Protein AF-A0A8T4XJB0-F1 (afdb_monomer_lite)

pLDDT: mean 74.7, std 19.72, range [33.19, 95.5]

Foldseek 3Di:
DDADPVPRHDDDPPDQADPPPRHGDPDPPVPPPPPPPDLVLLLVLLVVLLVQLVVVCVVCVVVPDDDPPVQVSLLVSLLVSLQVVLDQDLVSLLSSLVSNLVSNVVVVVVVVVVVCVVVVHDVCVVCPVPDDDPVNVVSVVVSSVSSSVSSVVSNVNHDHDDDDPDPDDDDPDDDDDPPPPVVVVVVVVVVVVVVPPDDD

Structure (mmCIF, N/CA/C/O backbone):
data_AF-A0A8T4XJB0-F1
#
_entry.id   AF-A0A8T4XJB0-F1
#
loop_
_atom_site.group_PDB
_atom_site.id
_atom_site.type_symbol
_atom_site.label_atom_id
_atom_site.label_alt_id
_atom_site.label_comp_id
_atom_site.label_asym_id
_atom_site.label_entity_id
_atom_site.label_seq_id
_atom_site.pdbx_PDB_ins_code
_atom_site.Cartn_x
_atom_site.Cartn_y
_atom_site.Cartn_z
_atom_site.occupancy
_atom_site.B_iso_or_equiv
_atom_site.auth_seq_id
_atom_site.auth_comp_id
_atom_site.auth_asym_id
_atom_site.auth_atom_id
_atom_site.pdbx_PDB_model_num
ATOM 1 N N . MET A 1 1 ? -41.139 5.241 30.962 1.00 57.94 1 MET A N 1
ATOM 2 C CA . MET A 1 1 ? -41.558 6.657 31.091 1.00 57.94 1 MET A CA 1
ATOM 3 C C . MET A 1 1 ? -40.455 7.413 31.812 1.00 57.94 1 MET A C 1
ATOM 5 O O . MET A 1 1 ? -40.091 7.006 32.908 1.00 57.94 1 MET A O 1
ATOM 9 N N . ALA A 1 2 ? -39.871 8.433 31.182 1.00 72.06 2 ALA A N 1
ATOM 10 C CA . ALA A 1 2 ? -38.815 9.237 31.795 1.00 72.06 2 ALA A CA 1
ATOM 11 C C . ALA A 1 2 ? -39.429 10.372 32.629 1.00 72.06 2 ALA A C 1
ATOM 13 O O . ALA A 1 2 ? -40.436 10.962 32.235 1.00 72.06 2 ALA A O 1
ATOM 14 N N . ASN A 1 3 ? -38.816 10.689 33.767 1.00 83.88 3 ASN A N 1
ATOM 15 C CA . ASN A 1 3 ? -39.198 11.835 34.589 1.00 83.88 3 ASN A CA 1
ATOM 16 C C . ASN A 1 3 ? -38.182 12.958 34.386 1.00 83.88 3 ASN A C 1
ATOM 18 O O . ASN A 1 3 ? -36.998 12.705 34.166 1.00 83.88 3 ASN A O 1
ATOM 22 N N . CYS A 1 4 ? -38.634 14.205 34.472 1.00 82.75 4 CYS A N 1
ATOM 23 C CA . CYS A 1 4 ? -37.736 15.349 34.407 1.00 82.75 4 CYS A CA 1
ATOM 24 C C . CYS A 1 4 ? -36.769 15.345 35.602 1.00 82.75 4 CYS A C 1
ATOM 26 O O . CYS A 1 4 ? -37.212 15.341 36.749 1.00 82.75 4 CYS A O 1
ATOM 28 N N . SER A 1 5 ? -35.463 15.436 35.343 1.00 79.56 5 SER A N 1
ATOM 29 C CA . SER A 1 5 ? -34.416 15.508 36.375 1.00 79.56 5 SER A CA 1
ATOM 30 C C . SER A 1 5 ? -34.515 16.754 37.263 1.00 79.56 5 SER A C 1
ATOM 32 O O . SER A 1 5 ? -34.058 16.732 38.401 1.00 79.56 5 SER A O 1
ATOM 34 N N . LYS A 1 6 ? -35.137 17.834 36.767 1.00 81.12 6 LYS A N 1
ATOM 35 C CA . LYS A 1 6 ? -35.270 19.106 37.493 1.00 81.12 6 LYS A CA 1
ATOM 36 C C . LYS A 1 6 ? -36.536 19.207 38.346 1.00 81.12 6 LYS A C 1
ATOM 38 O O . LYS A 1 6 ? -36.502 19.840 39.392 1.00 81.12 6 LYS A O 1
ATOM 43 N N . CYS A 1 7 ? -37.661 18.655 37.891 1.00 85.06 7 CYS A N 1
ATOM 44 C CA . CYS A 1 7 ? -38.959 18.853 38.557 1.00 85.06 7 CYS A CA 1
ATOM 45 C C . CYS A 1 7 ? -39.745 17.565 38.837 1.00 8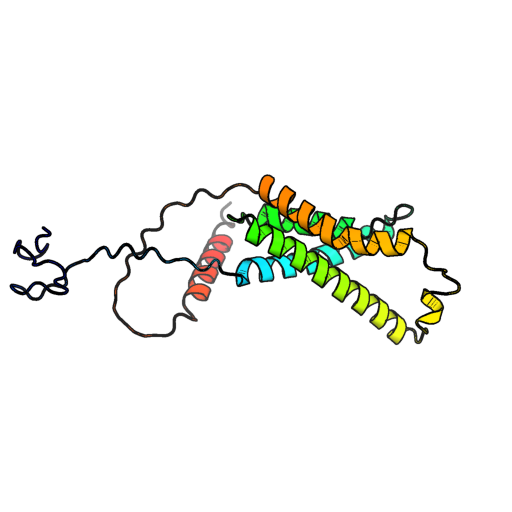5.06 7 CYS A C 1
ATOM 47 O O . CYS A 1 7 ? -40.850 17.637 39.361 1.00 85.06 7 CYS A O 1
ATOM 49 N N . GLY A 1 8 ? -39.231 16.394 38.453 1.00 83.31 8 GLY A N 1
ATOM 50 C CA . GLY A 1 8 ? -39.893 15.104 38.677 1.00 83.31 8 GLY A CA 1
ATOM 51 C C . GLY A 1 8 ? -41.144 14.852 37.827 1.00 83.31 8 GLY A C 1
ATOM 52 O O . GLY A 1 8 ? -41.729 13.776 37.917 1.00 83.31 8 GLY A O 1
ATOM 53 N N . PHE A 1 9 ? -41.552 15.804 36.980 1.00 85.50 9 PHE A N 1
ATOM 54 C CA . PHE A 1 9 ? -42.739 15.674 36.135 1.00 85.50 9 PHE A CA 1
ATOM 55 C C . PHE A 1 9 ? -42.588 14.523 35.129 1.00 85.50 9 PHE A C 1
ATOM 57 O O . PHE A 1 9 ? -41.539 14.393 34.489 1.00 85.50 9 PHE A O 1
ATOM 64 N N . LYS A 1 10 ? -43.642 13.712 34.975 1.00 86.75 10 LYS A N 1
ATOM 65 C CA . LYS A 1 10 ? -43.697 12.620 33.991 1.00 86.75 10 LYS A CA 1
ATOM 66 C C . LYS A 1 10 ? -43.687 13.204 32.582 1.00 86.75 10 LYS A C 1
ATOM 68 O O . LYS A 1 10 ? -44.590 13.948 32.210 1.00 86.75 10 LYS A O 1
ATOM 73 N N . LEU A 1 11 ? -42.659 12.883 31.805 1.00 84.06 11 LEU A N 1
ATOM 74 C CA . LEU A 1 11 ? -42.502 13.420 30.458 1.00 84.06 11 LEU A CA 1
ATOM 75 C C . LEU A 1 11 ? -43.316 12.587 29.455 1.00 84.06 11 LEU A C 1
ATOM 77 O O . LEU A 1 11 ? -43.249 11.354 29.514 1.00 84.06 11 LEU A O 1
ATOM 81 N N . PRO A 1 12 ? -44.057 13.227 28.529 1.00 77.81 12 PRO A N 1
ATOM 82 C CA . PRO A 1 12 ? -44.683 12.520 27.418 1.00 77.81 12 PRO A CA 1
ATOM 83 C C . PRO A 1 12 ? -43.620 11.973 26.452 1.00 77.81 12 PRO A C 1
ATOM 85 O O . PRO A 1 12 ? -42.490 12.475 26.392 1.00 77.81 12 PRO A O 1
ATOM 88 N N . GLU A 1 13 ? -43.966 10.922 25.708 1.00 75.25 13 GLU A N 1
ATOM 89 C CA . GLU A 1 13 ? -43.046 10.281 24.766 1.00 75.25 13 GLU A CA 1
ATOM 90 C C . GLU A 1 13 ? -42.587 11.286 23.699 1.00 75.25 13 GLU A C 1
ATOM 92 O O . GLU A 1 13 ? -43.396 11.966 23.073 1.00 75.25 13 GLU A O 1
ATOM 97 N N . GLY A 1 14 ? -41.270 11.441 23.532 1.00 72.12 14 GLY A N 1
ATOM 98 C CA . GLY A 1 14 ? -40.714 12.391 22.567 1.00 72.12 14 GLY A CA 1
ATOM 99 C C . GLY A 1 14 ? -40.754 13.871 22.983 1.00 72.12 14 GLY A C 1
ATOM 100 O O . GLY A 1 14 ? -40.632 14.728 22.108 1.00 72.12 14 GLY A O 1
ATOM 101 N N . ALA A 1 15 ? -40.848 14.210 24.277 1.00 72.50 15 ALA A N 1
ATOM 102 C CA . ALA A 1 15 ? -40.720 15.592 24.777 1.00 72.50 15 ALA A CA 1
ATOM 103 C C . ALA A 1 15 ? -39.270 16.123 24.714 1.00 72.50 15 ALA A C 1
ATOM 105 O O . ALA A 1 15 ? -38.340 15.464 25.181 1.00 72.50 15 ALA A O 1
ATOM 106 N N . ILE A 1 16 ? -39.013 17.255 24.034 1.00 77.88 16 ILE A N 1
ATOM 107 C CA . ILE A 1 16 ? -37.651 17.854 23.906 1.00 77.88 16 ILE A CA 1
ATOM 108 C C . ILE A 1 16 ? -37.346 18.710 25.141 1.00 77.88 16 ILE A C 1
ATOM 110 O O . ILE A 1 16 ? -36.240 18.702 25.673 1.00 77.88 16 ILE A O 1
ATOM 114 N N . PHE A 1 17 ? -38.377 19.382 25.640 1.00 81.75 17 PHE A N 1
ATOM 115 C CA . PHE A 1 17 ? -38.349 20.201 26.839 1.00 81.75 17 PHE A CA 1
ATOM 116 C C . PHE A 1 17 ? -39.454 19.742 27.782 1.00 81.75 17 PHE A C 1
ATOM 118 O O . PHE A 1 17 ? -40.493 19.237 27.350 1.00 81.75 17 PHE A O 1
ATOM 125 N N . CYS A 1 18 ? -39.231 19.901 29.082 1.00 85.69 18 CYS A N 1
ATOM 126 C CA . CYS A 1 18 ? -40.247 19.624 30.077 1.00 85.69 18 CYS A CA 1
ATOM 127 C C . CYS A 1 18 ? -41.359 20.683 29.980 1.00 85.69 18 CYS A C 1
ATOM 129 O O . CYS A 1 18 ? -41.064 21.864 30.168 1.00 85.69 18 CYS A O 1
ATOM 131 N N . PRO A 1 19 ? -42.629 20.294 29.763 1.00 81.06 19 PRO A N 1
ATOM 132 C CA . PRO A 1 19 ? -43.734 21.249 29.661 1.00 81.06 19 PRO A CA 1
ATOM 133 C C . PRO A 1 19 ? -44.021 21.979 30.981 1.00 81.06 19 PRO A C 1
ATOM 135 O O . PRO A 1 19 ? -44.653 23.026 30.969 1.00 81.06 19 PRO A O 1
ATOM 138 N N . ASN A 1 20 ? -43.551 21.443 32.114 1.00 85.81 20 ASN A N 1
ATOM 139 C CA . ASN A 1 20 ? -43.794 22.021 33.434 1.00 85.81 20 ASN A CA 1
ATOM 140 C C . ASN A 1 20 ? -42.723 23.046 33.856 1.00 85.81 20 ASN A C 1
ATOM 142 O O . ASN A 1 20 ? -43.045 24.084 34.417 1.00 85.81 20 ASN A O 1
ATOM 146 N N . CYS A 1 21 ? -41.436 22.772 33.609 1.00 84.94 21 CYS A N 1
ATOM 147 C CA . CYS A 1 21 ? -40.340 23.626 34.097 1.00 84.94 21 CYS A CA 1
ATOM 148 C C . CYS A 1 21 ? -39.442 24.207 32.997 1.00 84.94 21 CYS A C 1
ATOM 150 O O . CYS A 1 21 ? -38.444 24.859 33.309 1.00 84.94 21 CYS A O 1
ATOM 152 N N . GLY A 1 22 ? -39.733 23.913 31.725 1.00 79.75 22 GLY A N 1
ATOM 153 C CA . GLY A 1 22 ? -38.942 24.341 30.569 1.00 79.75 22 GLY A CA 1
ATOM 154 C C . GLY A 1 22 ? -37.547 23.716 30.479 1.00 79.75 22 GLY A C 1
ATOM 155 O O . GLY A 1 22 ? -36.800 24.028 29.555 1.00 79.75 22 GLY A O 1
ATOM 156 N N . ALA A 1 23 ? -37.162 22.842 31.418 1.00 83.00 23 ALA A N 1
ATOM 157 C CA . ALA A 1 23 ? -35.842 22.224 31.399 1.00 83.00 23 ALA A CA 1
ATOM 158 C C . ALA A 1 23 ? -35.698 21.305 30.175 1.00 83.00 23 ALA A C 1
ATOM 160 O O . ALA A 1 23 ? -36.621 20.527 29.904 1.00 83.00 23 ALA A O 1
ATOM 161 N N . PRO A 1 24 ? -34.565 21.359 29.451 1.00 79.94 24 PRO A N 1
ATOM 162 C CA . PRO A 1 24 ? -34.302 20.422 28.369 1.00 79.94 24 PRO A CA 1
ATOM 163 C C . PRO A 1 24 ? -34.293 18.999 28.925 1.00 79.94 24 PRO A C 1
ATOM 165 O O . PRO A 1 24 ? -33.727 18.729 29.986 1.00 79.94 24 PRO A O 1
ATOM 168 N N . VAL A 1 25 ? -34.961 18.092 28.222 1.00 80.62 25 VAL A N 1
ATOM 169 C CA . VAL A 1 25 ? -34.930 16.672 28.555 1.00 80.62 25 VAL A CA 1
ATOM 170 C C . VAL A 1 25 ? -33.639 16.119 27.973 1.00 80.62 25 VAL A C 1
ATOM 172 O O . VAL A 1 25 ? -33.482 16.092 26.754 1.00 80.62 25 VAL A O 1
ATOM 175 N N . GLU A 1 26 ? -32.717 15.684 28.834 1.00 66.56 26 GLU A N 1
ATOM 176 C CA . GLU A 1 26 ? -31.518 14.958 28.412 1.00 66.56 26 GLU A CA 1
ATOM 177 C C . GLU A 1 26 ? -31.943 13.636 27.772 1.00 66.56 26 GLU A C 1
ATOM 179 O O . GLU A 1 26 ? -32.141 12.613 28.427 1.00 66.56 26 GLU A O 1
ATOM 184 N N . ARG A 1 27 ? -32.135 13.666 26.456 1.00 61.66 27 ARG A N 1
ATOM 185 C CA . ARG A 1 27 ? -32.254 12.453 25.671 1.00 61.66 27 ARG A CA 1
ATOM 186 C C . ARG A 1 27 ? -30.846 11.947 25.463 1.00 61.66 27 ARG A C 1
ATOM 188 O O . ARG A 1 27 ? -30.061 12.573 24.753 1.00 61.66 27 ARG A O 1
ATOM 195 N N . ILE A 1 28 ? -30.548 10.786 26.030 1.00 55.69 28 ILE A N 1
ATOM 196 C CA . ILE A 1 28 ? -29.473 9.952 25.508 1.00 55.69 28 ILE A CA 1
ATOM 197 C C . ILE A 1 28 ? -29.993 9.457 24.158 1.00 55.69 28 ILE A C 1
ATOM 199 O O . ILE A 1 28 ? -30.558 8.375 24.037 1.00 55.69 28 ILE A O 1
ATOM 203 N N . VAL A 1 29 ? -29.903 10.313 23.140 1.00 51.72 29 VAL A N 1
ATOM 204 C CA . VAL A 1 29 ? -29.937 9.839 21.769 1.00 51.72 29 VAL A CA 1
ATOM 205 C C . VAL A 1 29 ? -28.650 9.047 21.670 1.00 51.72 29 VAL A C 1
ATOM 207 O O . VAL A 1 29 ? -27.571 9.627 21.540 1.00 51.72 29 VAL A O 1
ATOM 210 N N . GLU A 1 30 ? -28.748 7.725 21.818 1.00 52.88 30 GLU A N 1
ATOM 211 C CA . GLU A 1 30 ? -27.729 6.817 21.318 1.00 52.88 30 GLU A CA 1
ATOM 212 C C . GLU A 1 30 ? -27.678 7.045 19.814 1.00 52.88 30 GLU A C 1
ATOM 214 O O . GLU A 1 30 ? -28.289 6.344 19.009 1.00 52.88 30 GLU A O 1
ATOM 219 N N . LYS A 1 31 ? -26.976 8.108 19.426 1.00 44.75 31 LYS A N 1
ATOM 220 C CA . LYS A 1 31 ? -26.523 8.295 18.075 1.00 44.75 31 LYS A CA 1
ATOM 221 C C . LYS A 1 31 ? -25.551 7.142 17.908 1.00 44.75 31 LYS A C 1
ATOM 223 O O . LYS A 1 31 ? -24.378 7.255 18.256 1.00 44.75 31 LYS A O 1
ATOM 228 N N . HIS A 1 32 ? -26.061 6.021 17.404 1.00 44.41 32 HIS A N 1
ATOM 229 C CA . HIS A 1 32 ? -25.284 5.117 16.583 1.00 44.41 32 HIS A CA 1
ATOM 230 C C . HIS A 1 32 ? -24.804 5.985 15.425 1.00 44.41 32 HIS A C 1
ATOM 232 O O . HIS A 1 32 ? -25.410 6.059 14.359 1.00 44.41 32 HIS A O 1
ATOM 238 N N . ALA A 1 33 ? -23.761 6.766 15.700 1.00 47.66 33 ALA A N 1
ATOM 239 C CA . ALA A 1 33 ? -22.937 7.349 14.690 1.00 47.66 33 ALA A CA 1
ATOM 240 C C . ALA A 1 33 ? -22.438 6.125 13.946 1.00 47.66 33 ALA A C 1
ATOM 242 O O . ALA A 1 33 ? -21.577 5.393 14.428 1.00 47.66 33 ALA A O 1
ATOM 243 N N . ILE A 1 34 ? -23.054 5.867 12.798 1.00 46.00 34 ILE A N 1
ATOM 244 C CA . ILE A 1 34 ? -22.393 5.184 11.708 1.00 46.00 34 ILE A CA 1
ATOM 245 C C . ILE A 1 34 ? -21.159 6.052 11.488 1.00 46.00 34 ILE A C 1
ATOM 247 O O . ILE A 1 34 ? -21.214 7.077 10.811 1.00 46.00 34 ILE A O 1
ATOM 251 N N . SER A 1 35 ? -20.079 5.742 12.205 1.00 52.66 35 SER A N 1
ATOM 252 C CA . SER A 1 35 ? -18.780 6.308 11.937 1.00 52.66 35 SER A CA 1
ATOM 253 C C . SER A 1 35 ? -18.475 5.768 10.557 1.00 52.66 35 SER A C 1
ATOM 255 O O . SER A 1 35 ? -18.110 4.600 10.423 1.00 52.66 35 SER A O 1
ATOM 257 N N . SER A 1 36 ? -18.743 6.564 9.521 1.00 55.50 36 SER A N 1
ATOM 258 C CA . SER A 1 36 ? -18.144 6.332 8.220 1.00 55.50 36 SER A CA 1
ATOM 259 C C . SER A 1 36 ? -16.659 6.228 8.517 1.00 55.50 36 SER A C 1
ATOM 261 O O . SER A 1 36 ? -16.046 7.209 8.943 1.00 55.50 36 SER A O 1
ATOM 263 N N . GLU A 1 37 ? -16.141 5.008 8.465 1.00 64.62 37 GLU A N 1
ATOM 264 C CA . GLU A 1 37 ? -14.742 4.732 8.711 1.00 64.62 37 GLU A CA 1
ATOM 265 C C . GLU A 1 37 ? -13.940 5.697 7.838 1.00 64.62 37 GLU A C 1
ATOM 267 O O . GLU A 1 37 ? -14.098 5.694 6.614 1.00 64.62 37 GLU A O 1
ATOM 272 N N . SER A 1 38 ? -13.210 6.627 8.463 1.00 74.44 38 SER A N 1
ATOM 273 C CA . SER A 1 38 ? -12.574 7.693 7.702 1.00 74.44 38 SER A CA 1
ATOM 274 C C . SER A 1 38 ? -11.463 7.064 6.868 1.00 74.44 38 SER A C 1
ATOM 276 O O . SER A 1 38 ? -10.557 6.408 7.375 1.00 74.44 38 SER A O 1
ATOM 278 N N . ILE A 1 39 ? -11.569 7.220 5.551 1.00 81.81 39 ILE A N 1
ATOM 279 C CA . ILE A 1 39 ? -10.600 6.667 4.596 1.00 81.81 39 ILE A CA 1
ATOM 280 C C . ILE A 1 39 ? -9.308 7.510 4.609 1.00 81.81 39 ILE A C 1
ATOM 282 O O . ILE A 1 39 ? -8.239 7.057 4.213 1.00 81.81 39 ILE A O 1
ATOM 286 N N . GLU A 1 40 ? -9.375 8.735 5.129 1.00 86.62 40 GLU A N 1
ATOM 287 C CA . GLU A 1 40 ? -8.249 9.668 5.174 1.00 86.62 40 GLU A CA 1
ATOM 288 C C . GLU A 1 40 ? -7.076 9.167 6.023 1.00 86.62 40 GLU A C 1
ATOM 290 O O . GLU A 1 40 ? -5.917 9.347 5.646 1.00 86.62 40 GLU A O 1
ATOM 295 N N . GLU A 1 41 ? -7.364 8.544 7.169 1.00 88.31 41 GLU A N 1
ATOM 296 C CA . GLU A 1 41 ? -6.336 8.038 8.080 1.00 88.31 41 GLU A CA 1
ATOM 297 C C . GLU A 1 41 ? -5.493 6.921 7.438 1.00 88.31 41 GLU A C 1
ATOM 299 O O . GLU A 1 41 ? -4.268 7.082 7.380 1.00 88.31 41 GLU A O 1
ATOM 304 N N . PRO A 1 42 ? -6.084 5.842 6.880 1.00 90.50 42 PRO A N 1
ATOM 305 C CA . PRO A 1 42 ? -5.298 4.814 6.209 1.00 90.50 42 PRO A CA 1
ATOM 306 C C . PRO A 1 42 ? -4.583 5.340 4.956 1.00 90.50 42 PRO A C 1
ATOM 308 O O . PRO A 1 42 ? -3.445 4.954 4.716 1.00 90.50 42 PRO A O 1
ATOM 311 N N . ILE A 1 43 ? -5.160 6.273 4.189 1.00 92.94 43 ILE A N 1
ATOM 312 C CA . ILE A 1 43 ? -4.449 6.858 3.035 1.00 92.94 43 ILE A CA 1
ATOM 313 C C . ILE A 1 43 ? -3.192 7.614 3.486 1.00 92.94 43 ILE A C 1
ATOM 315 O O . ILE A 1 43 ? -2.110 7.415 2.930 1.00 92.94 43 ILE A O 1
ATOM 319 N N . ARG A 1 44 ? -3.302 8.463 4.516 1.00 93.12 44 ARG A N 1
ATOM 320 C CA . ARG A 1 44 ? -2.159 9.239 5.022 1.00 93.12 44 ARG A CA 1
ATOM 321 C C . ARG A 1 44 ? -1.048 8.331 5.547 1.00 93.12 44 ARG A C 1
ATOM 323 O O . ARG A 1 44 ? 0.125 8.597 5.301 1.00 93.12 44 ARG A O 1
ATOM 330 N N . LEU A 1 45 ? -1.416 7.264 6.253 1.00 93.44 45 LEU A N 1
ATOM 331 C CA . LEU A 1 45 ? -0.468 6.261 6.735 1.00 93.44 45 LEU A CA 1
ATOM 332 C C . LEU A 1 45 ? 0.206 5.518 5.576 1.00 93.44 45 LEU A C 1
ATOM 334 O O . LEU A 1 45 ? 1.421 5.336 5.597 1.00 93.44 45 LEU A O 1
ATOM 338 N N . GLY A 1 46 ? -0.552 5.163 4.537 1.00 93.88 46 GLY A N 1
ATOM 339 C CA . GLY A 1 46 ? -0.016 4.554 3.321 1.00 93.88 46 GLY A CA 1
ATOM 340 C C . GLY A 1 46 ? 1.047 5.414 2.633 1.00 93.88 46 GLY A C 1
ATOM 341 O O . GLY A 1 46 ? 2.078 4.883 2.219 1.00 93.88 46 GLY A O 1
ATOM 342 N N . LEU A 1 47 ? 0.842 6.736 2.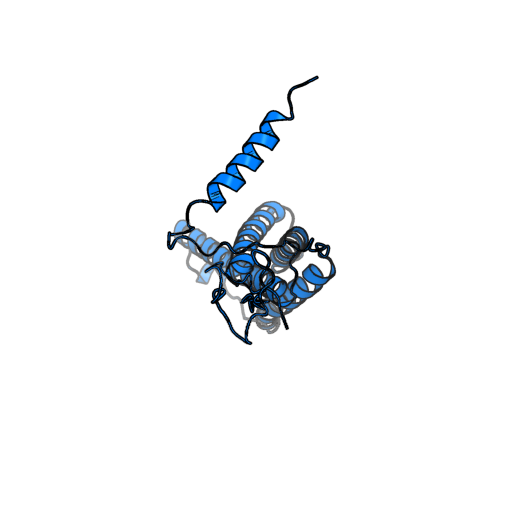591 1.00 95.50 47 LEU A N 1
ATOM 343 C CA . LEU A 1 47 ? 1.804 7.705 2.047 1.00 95.50 47 LEU A CA 1
ATOM 344 C C . LEU A 1 47 ? 3.100 7.781 2.877 1.00 95.50 47 LEU A C 1
ATOM 346 O O . LEU A 1 47 ? 4.196 7.899 2.337 1.00 95.50 47 LEU A O 1
ATOM 350 N N . ILE A 1 48 ? 2.997 7.679 4.206 1.00 94.56 48 ILE A N 1
ATOM 351 C CA . ILE A 1 48 ? 4.180 7.572 5.076 1.00 94.56 48 ILE A CA 1
ATOM 352 C C . ILE A 1 48 ? 4.930 6.268 4.769 1.00 94.56 48 ILE A C 1
ATOM 354 O O . ILE A 1 48 ? 6.158 6.263 4.690 1.00 94.56 48 ILE A O 1
ATOM 358 N N . GLY A 1 49 ? 4.193 5.181 4.526 1.00 94.00 49 GLY A N 1
ATOM 359 C CA . GLY A 1 49 ? 4.759 3.903 4.103 1.00 94.00 49 GLY A CA 1
ATOM 360 C C . GLY A 1 49 ? 5.490 3.968 2.764 1.00 94.00 49 GLY A C 1
ATOM 361 O O . GLY A 1 49 ? 6.555 3.368 2.632 1.00 94.00 49 GLY A O 1
ATOM 362 N N . SER A 1 50 ? 4.994 4.717 1.777 1.00 94.69 50 SER A N 1
ATOM 363 C CA . SER A 1 50 ? 5.684 4.809 0.484 1.00 94.69 50 SER A CA 1
ATOM 364 C C . SER A 1 50 ? 7.021 5.538 0.602 1.00 94.69 50 SER A C 1
ATOM 366 O O . SER A 1 50 ? 8.019 5.083 0.046 1.00 94.69 50 SER A O 1
ATOM 368 N N . VAL A 1 51 ? 7.072 6.616 1.393 1.00 95.00 51 VAL A N 1
ATOM 369 C CA . VAL A 1 51 ? 8.324 7.334 1.693 1.00 95.00 51 VAL A CA 1
ATOM 370 C C . VAL A 1 51 ? 9.300 6.429 2.443 1.00 95.00 51 VAL A C 1
ATOM 372 O O . VAL A 1 51 ? 10.481 6.373 2.095 1.00 95.00 51 VAL A O 1
ATOM 375 N N . LEU A 1 52 ? 8.812 5.679 3.434 1.00 94.62 52 LEU A N 1
ATOM 376 C CA . LEU A 1 52 ? 9.628 4.724 4.180 1.00 94.62 52 LEU A CA 1
ATOM 377 C C . LEU A 1 52 ? 10.181 3.616 3.268 1.00 94.62 52 LEU A C 1
ATOM 379 O O . LEU A 1 52 ? 11.356 3.287 3.377 1.00 94.62 52 LEU A O 1
ATOM 383 N N . SER A 1 53 ? 9.376 3.093 2.337 1.00 94.25 53 SER A N 1
ATOM 384 C CA . SER A 1 53 ? 9.798 2.057 1.383 1.00 94.25 53 SER A CA 1
ATOM 385 C C . SER A 1 53 ? 10.948 2.538 0.500 1.00 94.25 53 SER A C 1
ATOM 387 O O . SER A 1 53 ? 11.975 1.875 0.411 1.00 94.25 53 SER A O 1
ATOM 389 N N . ILE A 1 54 ? 10.827 3.733 -0.085 1.00 91.69 54 ILE A N 1
ATOM 390 C CA . ILE A 1 54 ? 11.887 4.321 -0.921 1.00 91.69 54 ILE A CA 1
ATOM 391 C C . ILE A 1 54 ? 13.142 4.584 -0.092 1.00 91.69 54 ILE A C 1
ATOM 393 O O . ILE A 1 54 ? 14.255 4.345 -0.551 1.00 91.69 54 ILE A O 1
ATOM 397 N N . SER A 1 55 ? 12.969 5.037 1.150 1.00 90.81 55 SER A N 1
ATOM 398 C CA . SER A 1 55 ? 14.092 5.241 2.067 1.00 90.81 55 SER A CA 1
ATOM 399 C C . SER A 1 55 ? 14.827 3.926 2.341 1.00 90.81 55 SER A C 1
ATOM 401 O O . SER A 1 55 ? 16.053 3.891 2.301 1.00 90.81 55 SER A O 1
ATOM 403 N N . ILE A 1 56 ? 14.085 2.837 2.567 1.00 89.44 56 ILE A N 1
ATOM 404 C CA . ILE A 1 56 ? 14.640 1.491 2.743 1.00 89.44 56 ILE A CA 1
ATOM 405 C C . ILE A 1 56 ? 15.334 1.034 1.457 1.00 89.44 56 ILE A C 1
ATOM 407 O O . ILE A 1 56 ? 16.474 0.596 1.525 1.00 89.44 56 ILE A O 1
ATOM 411 N N . MET A 1 57 ? 14.699 1.189 0.293 1.00 88.25 57 MET A N 1
ATOM 412 C CA . MET A 1 57 ? 15.269 0.829 -1.010 1.00 88.25 57 MET A CA 1
ATOM 413 C C . MET A 1 57 ? 16.616 1.523 -1.249 1.00 88.25 57 MET A C 1
ATOM 415 O O . MET A 1 57 ? 17.589 0.872 -1.613 1.00 88.25 57 MET A O 1
ATOM 419 N N . LEU A 1 58 ? 16.706 2.832 -1.002 1.00 86.50 58 LEU A N 1
ATOM 420 C CA . LEU A 1 58 ? 17.950 3.591 -1.166 1.00 86.50 58 LEU A CA 1
ATOM 421 C C . LEU A 1 58 ? 19.036 3.161 -0.171 1.00 86.50 58 LEU A C 1
ATOM 423 O O . LEU A 1 58 ? 20.215 3.168 -0.513 1.00 86.50 58 LEU A O 1
ATOM 427 N N . LEU A 1 59 ? 18.642 2.779 1.045 1.00 86.56 59 LEU A N 1
ATOM 428 C CA . LEU A 1 59 ? 19.562 2.345 2.095 1.00 86.56 59 LEU A CA 1
ATOM 429 C C . LEU A 1 59 ? 20.064 0.906 1.884 1.00 86.56 59 LEU A C 1
ATOM 431 O O . LEU A 1 59 ? 21.209 0.615 2.219 1.00 86.56 59 LEU A O 1
ATOM 435 N N . LEU A 1 60 ? 19.233 0.023 1.321 1.00 80.50 60 LEU A N 1
ATOM 436 C CA . LEU A 1 60 ? 19.567 -1.376 1.019 1.00 80.50 60 LEU A CA 1
ATOM 437 C C . LEU A 1 60 ? 20.199 -1.566 -0.367 1.00 80.50 60 LEU A C 1
ATOM 439 O O . LEU A 1 60 ? 20.850 -2.582 -0.582 1.00 80.50 60 LEU A O 1
ATOM 443 N N . SER A 1 61 ? 20.073 -0.590 -1.272 1.00 77.31 61 SER A N 1
ATOM 444 C CA . SER A 1 61 ? 20.658 -0.600 -2.624 1.00 77.31 61 SER A CA 1
ATOM 445 C C . SER A 1 61 ? 22.117 -1.099 -2.708 1.00 77.31 61 SER A C 1
ATOM 447 O O . SER A 1 61 ? 22.395 -1.953 -3.547 1.00 77.31 61 SER A O 1
ATOM 449 N N . PRO A 1 62 ? 23.064 -0.682 -1.838 1.00 75.38 62 PRO A N 1
ATOM 450 C CA . PRO A 1 62 ? 24.438 -1.196 -1.898 1.00 75.38 62 PRO A CA 1
ATOM 451 C C . PRO A 1 62 ? 24.607 -2.661 -1.442 1.00 75.38 62 PRO A C 1
ATOM 453 O O . PRO A 1 62 ? 25.699 -3.205 -1.593 1.00 75.38 62 PRO A O 1
ATOM 456 N N . LEU A 1 63 ? 23.576 -3.295 -0.867 1.00 66.50 63 LEU A N 1
ATOM 457 C CA . LEU A 1 63 ? 23.612 -4.651 -0.299 1.00 66.50 63 LEU A CA 1
ATOM 458 C C . LEU A 1 63 ? 22.933 -5.721 -1.175 1.00 66.50 63 LEU A C 1
ATOM 460 O O . LEU A 1 63 ? 23.152 -6.911 -0.950 1.00 66.50 63 LEU A O 1
ATOM 464 N N . GLU A 1 64 ? 22.111 -5.341 -2.155 1.00 63.06 64 GLU A N 1
ATOM 465 C CA . GLU A 1 64 ? 21.381 -6.292 -3.003 1.00 63.06 64 GLU A CA 1
ATOM 466 C C . GLU A 1 64 ? 22.231 -6.730 -4.202 1.00 63.06 64 GLU A C 1
ATOM 468 O O . GLU A 1 64 ? 22.090 -6.214 -5.306 1.00 63.06 64 GLU A O 1
ATOM 473 N N . GLN A 1 65 ? 23.146 -7.682 -3.992 1.00 55.81 65 GLN A N 1
ATOM 474 C CA . GLN A 1 65 ? 24.026 -8.158 -5.066 1.00 55.81 65 GLN A CA 1
ATOM 475 C C . GLN A 1 65 ? 23.547 -9.383 -5.852 1.00 55.81 65 GLN A C 1
ATOM 477 O O . GLN A 1 65 ? 24.203 -9.692 -6.834 1.00 55.81 65 GLN A O 1
ATOM 482 N N . GLU A 1 66 ? 22.421 -10.045 -5.550 1.00 53.03 66 GLU A N 1
ATOM 483 C CA . GLU A 1 66 ? 22.044 -11.229 -6.362 1.00 53.03 66 GLU A CA 1
ATOM 484 C C . GLU A 1 66 ? 20.556 -11.627 -6.398 1.00 53.03 66 GLU A C 1
ATOM 486 O O . GLU A 1 66 ? 20.185 -12.490 -7.193 1.00 53.03 66 GLU A O 1
ATOM 491 N N . VAL A 1 67 ? 19.666 -11.010 -5.608 1.00 55.72 67 VAL A N 1
ATOM 492 C CA . VAL A 1 67 ? 18.241 -11.396 -5.595 1.00 55.72 67 VAL A CA 1
ATOM 493 C C . VAL A 1 67 ? 17.348 -10.163 -5.690 1.00 55.72 67 VAL A C 1
ATOM 495 O O . VAL A 1 67 ? 17.087 -9.486 -4.704 1.00 55.72 67 VAL A O 1
ATOM 498 N N . ASN A 1 68 ? 16.882 -9.875 -6.905 1.00 61.84 68 ASN A N 1
ATOM 499 C CA . ASN A 1 68 ? 16.118 -8.677 -7.256 1.00 61.84 68 ASN A CA 1
ATOM 500 C C . ASN A 1 68 ? 14.640 -8.802 -6.807 1.00 61.84 68 ASN A C 1
ATOM 502 O O . ASN A 1 68 ? 13.718 -8.875 -7.623 1.00 61.84 68 ASN A O 1
ATOM 506 N N . LEU A 1 69 ? 14.392 -8.912 -5.496 1.00 69.12 69 LEU A N 1
ATOM 507 C CA . LEU A 1 69 ? 13.035 -8.920 -4.933 1.00 69.12 69 LEU A CA 1
ATOM 508 C C . LEU A 1 69 ? 12.539 -7.478 -4.754 1.00 69.12 69 LEU A C 1
ATOM 510 O O . LEU A 1 69 ? 12.388 -6.991 -3.636 1.00 69.12 69 LEU A O 1
ATOM 514 N N . TYR A 1 70 ? 12.193 -6.821 -5.864 1.00 72.75 70 TYR A N 1
ATOM 515 C CA . TYR A 1 70 ? 11.654 -5.451 -5.880 1.00 72.75 70 TYR A CA 1
ATOM 516 C C . TYR A 1 70 ? 10.439 -5.229 -4.957 1.00 72.75 70 TYR A C 1
ATOM 518 O O . TYR A 1 70 ? 10.172 -4.108 -4.531 1.00 72.75 70 TYR A O 1
ATOM 526 N N . PHE A 1 71 ? 9.704 -6.288 -4.608 1.00 78.88 71 PHE A N 1
ATOM 527 C CA . PHE A 1 71 ? 8.541 -6.200 -3.724 1.00 78.88 71 PHE A CA 1
ATOM 528 C C . PHE A 1 71 ? 8.895 -6.130 -2.228 1.00 78.88 71 PHE A C 1
ATOM 530 O O . PHE A 1 71 ? 8.044 -5.751 -1.420 1.00 78.88 71 PHE A O 1
ATOM 537 N N . LEU A 1 72 ? 10.112 -6.522 -1.833 1.00 86.38 72 LEU A N 1
ATOM 538 C CA . LEU A 1 72 ? 10.484 -6.707 -0.429 1.00 86.38 72 LEU A CA 1
ATOM 539 C C . LEU A 1 72 ? 10.497 -5.390 0.371 1.00 86.38 72 LEU A C 1
ATOM 541 O O . LEU A 1 72 ? 9.914 -5.374 1.461 1.00 86.38 72 LEU A O 1
ATOM 545 N N . PRO A 1 73 ? 11.065 -4.273 -0.136 1.00 88.19 73 PRO A N 1
ATOM 546 C CA . PRO A 1 73 ? 11.054 -2.999 0.589 1.00 88.19 73 PRO A CA 1
ATOM 547 C C . PRO A 1 73 ? 9.630 -2.496 0.858 1.00 88.19 73 PRO A C 1
ATOM 549 O O . PRO A 1 73 ? 9.301 -2.107 1.982 1.00 88.19 73 PRO A O 1
ATOM 552 N N . SER A 1 74 ? 8.750 -2.597 -0.144 1.00 90.94 74 SER A N 1
ATOM 553 C CA . SER A 1 74 ? 7.334 -2.223 -0.037 1.00 90.94 74 SER A CA 1
ATOM 554 C C . SER A 1 74 ? 6.576 -3.123 0.937 1.00 90.94 74 SER A C 1
ATOM 556 O O . SER A 1 74 ? 5.784 -2.628 1.742 1.00 90.94 74 SER A O 1
ATOM 558 N N . PHE A 1 75 ? 6.860 -4.428 0.924 1.00 91.94 75 PHE A N 1
ATOM 559 C CA . PHE A 1 75 ? 6.263 -5.404 1.835 1.00 91.94 75 PHE A CA 1
ATOM 560 C C . PHE A 1 75 ? 6.622 -5.110 3.294 1.00 91.94 75 PHE A C 1
ATOM 562 O O . PHE A 1 75 ? 5.743 -5.016 4.155 1.00 91.94 75 PHE A O 1
ATOM 569 N N . ILE A 1 76 ? 7.914 -4.914 3.569 1.00 92.19 76 ILE A N 1
ATOM 570 C CA . ILE A 1 76 ? 8.421 -4.613 4.911 1.00 92.19 76 ILE A CA 1
ATOM 571 C C . ILE A 1 76 ? 7.868 -3.270 5.392 1.00 92.19 76 ILE A C 1
ATOM 573 O O . ILE A 1 76 ? 7.376 -3.178 6.517 1.00 92.19 76 ILE A O 1
ATOM 577 N N . SER A 1 77 ? 7.882 -2.243 4.540 1.00 93.06 77 SER A N 1
ATOM 578 C CA . SER A 1 77 ? 7.340 -0.928 4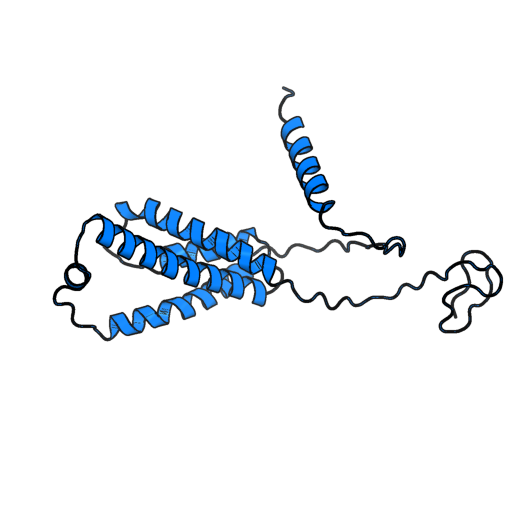.883 1.00 93.06 77 SER A CA 1
ATOM 579 C C . SER A 1 77 ? 5.849 -0.992 5.236 1.00 93.06 77 SER A C 1
ATOM 581 O O . SER A 1 77 ? 5.433 -0.498 6.288 1.00 93.06 77 SER A O 1
ATOM 583 N N . ALA A 1 78 ? 5.042 -1.670 4.413 1.00 94.00 78 ALA A N 1
ATOM 584 C CA . ALA A 1 78 ? 3.614 -1.840 4.663 1.00 94.00 78 ALA A CA 1
ATOM 585 C C . ALA A 1 78 ? 3.343 -2.590 5.980 1.00 94.00 78 ALA A C 1
ATOM 587 O O . ALA A 1 78 ? 2.446 -2.200 6.735 1.00 94.00 78 ALA A O 1
ATOM 588 N N . LEU A 1 79 ? 4.136 -3.622 6.298 1.00 92.75 79 LEU A N 1
ATOM 589 C CA . LEU A 1 79 ? 4.049 -4.333 7.576 1.00 92.75 79 LEU A CA 1
ATOM 590 C C . LEU A 1 79 ? 4.374 -3.424 8.761 1.00 92.75 79 LEU A C 1
ATOM 592 O O . LEU A 1 79 ? 3.597 -3.379 9.715 1.00 92.75 79 LEU A O 1
ATOM 596 N N . ILE A 1 80 ? 5.484 -2.682 8.691 1.00 92.50 80 ILE A N 1
ATOM 597 C CA . ILE A 1 80 ? 5.914 -1.760 9.749 1.00 92.50 80 ILE A CA 1
ATOM 598 C C . ILE A 1 80 ? 4.815 -0.729 10.011 1.00 92.50 80 ILE A C 1
ATOM 600 O O . ILE A 1 80 ? 4.354 -0.586 11.145 1.00 92.50 80 ILE A O 1
ATOM 604 N N . VAL A 1 81 ? 4.335 -0.046 8.971 1.00 93.56 81 VAL A N 1
ATOM 605 C CA . VAL A 1 81 ? 3.305 0.988 9.127 1.00 93.56 81 VAL A CA 1
ATOM 606 C C . VAL A 1 81 ? 2.017 0.399 9.694 1.00 93.56 81 VAL A C 1
ATOM 608 O O . VAL A 1 81 ? 1.481 0.934 10.665 1.00 93.56 81 VAL A O 1
ATOM 611 N N . THR A 1 8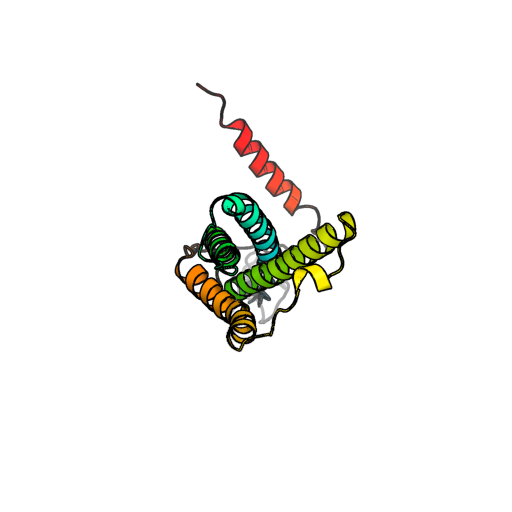2 ? 1.532 -0.720 9.156 1.00 91.12 82 THR A N 1
ATOM 612 C CA . THR A 1 82 ? 0.290 -1.357 9.627 1.00 91.12 82 THR A CA 1
ATOM 613 C C . THR A 1 82 ? 0.405 -1.816 11.085 1.00 91.12 82 THR A C 1
ATOM 615 O O . THR A 1 82 ? -0.528 -1.647 11.879 1.00 91.12 82 THR A O 1
ATOM 618 N N . TYR A 1 83 ? 1.570 -2.337 11.472 1.00 89.62 83 TYR A N 1
ATOM 619 C CA . TYR A 1 83 ? 1.855 -2.754 12.839 1.00 89.62 83 TYR A CA 1
ATOM 620 C C . TYR A 1 83 ? 1.817 -1.572 13.821 1.00 89.62 83 TYR A C 1
ATOM 622 O O . TYR A 1 83 ? 1.093 -1.621 14.818 1.00 89.62 83 TYR A O 1
ATOM 630 N N . PHE A 1 84 ? 2.527 -0.477 13.526 1.00 88.44 84 PHE A N 1
ATOM 631 C CA . PHE A 1 84 ? 2.583 0.693 14.414 1.00 88.44 84 PHE A CA 1
ATOM 632 C C . PHE A 1 84 ? 1.278 1.497 14.455 1.00 88.44 84 PHE A C 1
ATOM 634 O O . PHE A 1 84 ? 0.971 2.117 15.475 1.00 88.44 84 PHE A O 1
ATOM 641 N N . SER A 1 85 ? 0.486 1.456 13.384 1.00 84.25 85 SER A N 1
ATOM 642 C CA . SER A 1 85 ? -0.738 2.256 13.253 1.00 84.25 85 SER A CA 1
ATOM 643 C C . SER A 1 85 ? -1.919 1.744 14.083 1.00 84.25 85 SER A C 1
ATOM 645 O O . SER A 1 85 ? -2.893 2.471 14.262 1.00 84.25 85 SER A O 1
ATOM 647 N N . LYS A 1 86 ? -1.851 0.520 14.631 1.00 83.69 86 LYS A N 1
ATOM 648 C CA . LYS A 1 86 ? -2.891 -0.072 15.505 1.00 83.69 86 LYS A CA 1
ATOM 649 C C . LYS A 1 86 ? -4.309 0.031 14.927 1.00 83.69 86 LYS A C 1
ATOM 651 O O . LYS A 1 86 ? -5.260 0.395 15.628 1.00 83.69 86 LYS A O 1
ATOM 656 N N . ILE A 1 87 ? -4.440 -0.262 13.637 1.00 81.62 87 ILE A N 1
ATOM 657 C CA . ILE A 1 87 ? -5.697 -0.118 12.898 1.00 81.62 87 ILE A CA 1
ATOM 658 C C . ILE A 1 87 ? -6.695 -1.166 13.372 1.00 81.62 87 ILE A C 1
ATOM 660 O O . ILE A 1 87 ? -6.347 -2.307 13.668 1.00 81.62 87 ILE A O 1
ATOM 664 N N . LYS A 1 88 ? -7.961 -0.765 13.447 1.00 79.94 88 LYS A N 1
ATOM 665 C CA . LYS A 1 88 ? -9.032 -1.600 14.000 1.00 79.94 88 LYS A CA 1
ATOM 666 C C . LYS A 1 88 ? -9.722 -2.467 12.955 1.00 79.94 88 LYS A C 1
ATOM 668 O O . LYS A 1 88 ? -10.307 -3.486 13.316 1.00 79.94 88 LYS A O 1
ATOM 673 N N . SER A 1 89 ? -9.643 -2.085 11.683 1.00 85.62 89 SER A N 1
ATOM 674 C CA . SER A 1 89 ? -10.276 -2.797 10.580 1.00 85.62 89 SER A CA 1
ATOM 675 C C . SER A 1 89 ? -9.266 -3.396 9.608 1.00 85.62 89 SER A C 1
ATOM 677 O O . SER A 1 89 ? -8.220 -2.829 9.288 1.00 85.62 89 SER A O 1
ATOM 679 N N . LEU A 1 90 ? -9.649 -4.546 9.062 1.00 88.50 90 LEU A N 1
ATOM 680 C CA . LEU A 1 90 ? -8.931 -5.178 7.964 1.00 88.50 90 LEU A CA 1
ATOM 681 C C . LEU A 1 90 ? -9.002 -4.328 6.683 1.00 88.50 90 LEU A C 1
ATOM 683 O O . LEU A 1 90 ? -8.048 -4.298 5.912 1.00 88.50 90 LEU A O 1
ATOM 687 N N . ARG A 1 91 ? -10.098 -3.579 6.488 1.00 89.69 91 ARG A N 1
ATOM 688 C CA . ARG A 1 91 ? -10.254 -2.650 5.358 1.00 89.69 91 ARG A CA 1
ATOM 689 C C . ARG A 1 91 ? -9.183 -1.560 5.384 1.00 89.69 91 ARG A C 1
ATOM 691 O O . ARG A 1 91 ? -8.513 -1.362 4.377 1.00 89.69 91 ARG A O 1
ATOM 698 N N . GLY A 1 92 ? -8.966 -0.915 6.531 1.00 90.12 92 GLY A N 1
ATOM 699 C CA . GLY A 1 92 ? -7.938 0.117 6.686 1.00 90.12 92 GLY A CA 1
ATOM 700 C C . GLY A 1 92 ? -6.520 -0.413 6.455 1.00 90.12 92 GLY A C 1
ATOM 701 O O . GLY A 1 92 ? -5.728 0.241 5.785 1.00 90.12 92 GLY A O 1
ATOM 702 N N . ALA A 1 93 ? -6.215 -1.623 6.935 1.00 92.56 93 ALA A N 1
ATOM 703 C CA . ALA A 1 93 ? -4.910 -2.252 6.724 1.00 92.56 93 ALA A CA 1
ATOM 704 C C . ALA A 1 93 ? -4.631 -2.576 5.243 1.00 92.56 93 ALA A C 1
ATOM 706 O O . ALA A 1 93 ? -3.536 -2.311 4.751 1.00 92.56 93 ALA A O 1
ATOM 707 N N . ILE A 1 94 ? -5.627 -3.091 4.512 1.00 93.50 94 ILE A N 1
ATOM 708 C CA . ILE A 1 94 ? -5.503 -3.327 3.064 1.00 93.50 94 ILE A CA 1
ATOM 709 C C . ILE A 1 94 ? -5.319 -2.006 2.311 1.00 93.50 94 ILE A C 1
ATOM 711 O O . ILE A 1 94 ? -4.478 -1.936 1.418 1.00 93.50 94 ILE A O 1
ATOM 715 N N . ILE A 1 95 ? -6.060 -0.953 2.679 1.00 93.25 95 ILE A N 1
ATOM 716 C CA . ILE A 1 95 ? -5.928 0.374 2.055 1.00 93.25 95 ILE A CA 1
ATOM 717 C C . ILE A 1 95 ? -4.508 0.917 2.233 1.00 93.25 95 ILE A C 1
ATOM 719 O O . ILE A 1 95 ? -3.936 1.421 1.268 1.00 93.25 95 ILE A O 1
ATOM 723 N N . ILE A 1 96 ? -3.916 0.782 3.424 1.00 93.88 96 ILE A N 1
ATOM 724 C CA . ILE A 1 96 ? -2.527 1.198 3.666 1.00 93.88 96 ILE A CA 1
ATOM 725 C C . ILE A 1 96 ? -1.570 0.440 2.763 1.00 93.88 96 ILE A C 1
ATOM 727 O O . ILE A 1 96 ? -0.801 1.080 2.054 1.00 93.88 96 ILE A O 1
ATOM 731 N N . ALA A 1 97 ? -1.636 -0.893 2.757 1.00 95.44 97 ALA A N 1
ATOM 732 C CA . ALA A 1 97 ? -0.719 -1.703 1.963 1.00 95.44 97 ALA A CA 1
ATOM 733 C C . ALA A 1 97 ? -0.831 -1.378 0.466 1.00 95.44 97 ALA A C 1
ATOM 735 O O . ALA A 1 97 ? 0.179 -1.137 -0.189 1.00 95.44 97 ALA A O 1
ATOM 736 N N . MET A 1 98 ? -2.055 -1.267 -0.055 1.00 94.62 98 MET A N 1
ATOM 737 C CA . MET A 1 98 ? -2.299 -0.876 -1.446 1.00 94.62 98 MET A CA 1
ATOM 738 C C . MET A 1 98 ? -1.757 0.512 -1.772 1.00 94.62 98 MET A C 1
ATOM 740 O O . MET A 1 98 ? -1.101 0.695 -2.793 1.00 94.62 98 MET A O 1
ATOM 744 N N . THR A 1 99 ? -1.998 1.482 -0.892 1.00 95.25 99 THR A N 1
ATOM 745 C CA . THR A 1 99 ? -1.503 2.851 -1.067 1.00 95.25 99 THR A CA 1
ATOM 746 C C . THR A 1 99 ? 0.023 2.864 -1.062 1.00 95.25 99 THR A C 1
ATOM 748 O O . THR A 1 99 ? 0.631 3.437 -1.957 1.00 95.25 99 THR A O 1
ATOM 751 N N . THR A 1 100 ? 0.661 2.191 -0.103 1.00 94.81 100 THR A N 1
ATOM 752 C CA . THR A 1 100 ? 2.123 2.113 -0.023 1.00 94.81 100 THR A CA 1
ATOM 753 C C . THR A 1 100 ? 2.723 1.545 -1.305 1.00 94.81 100 THR A C 1
ATOM 755 O O . THR A 1 100 ? 3.604 2.179 -1.872 1.00 94.81 100 THR A O 1
ATOM 758 N N . TYR A 1 101 ? 2.210 0.420 -1.804 1.00 93.94 101 TYR A N 1
ATOM 759 C CA . TYR A 1 101 ? 2.713 -0.198 -3.034 1.00 93.94 101 TYR A CA 1
ATOM 760 C C . TYR A 1 101 ? 2.524 0.702 -4.257 1.00 93.94 101 TYR A C 1
ATOM 762 O O . TYR A 1 101 ? 3.485 0.973 -4.971 1.00 93.94 101 TYR A O 1
ATOM 770 N N . LEU A 1 102 ? 1.311 1.224 -4.463 1.00 94.00 102 LEU A N 1
ATOM 771 C CA . LEU A 1 102 ? 0.994 2.046 -5.631 1.00 94.00 102 LEU A CA 1
ATOM 772 C C . LEU A 1 102 ? 1.846 3.318 -5.683 1.00 94.00 102 LEU A C 1
ATOM 774 O O . LEU A 1 102 ? 2.356 3.685 -6.741 1.00 94.00 102 LEU A O 1
ATOM 778 N N . PHE A 1 103 ? 2.021 3.988 -4.543 1.00 95.31 103 PHE A N 1
ATOM 779 C CA . PHE A 1 103 ? 2.846 5.189 -4.483 1.00 95.31 103 PHE A CA 1
ATOM 780 C C . PHE A 1 103 ? 4.337 4.871 -4.593 1.00 95.31 103 PHE A C 1
ATOM 782 O O . PHE A 1 103 ? 5.059 5.642 -5.219 1.00 95.31 103 PHE A O 1
ATOM 789 N N . THR A 1 104 ? 4.816 3.758 -4.036 1.00 93.06 104 THR A N 1
ATOM 790 C CA . THR A 1 104 ? 6.219 3.362 -4.199 1.00 93.06 104 THR A CA 1
ATOM 791 C C . THR A 1 104 ? 6.551 3.066 -5.658 1.00 93.06 104 THR A C 1
ATOM 793 O O . THR A 1 104 ? 7.537 3.610 -6.146 1.00 93.06 104 THR A O 1
ATOM 796 N N . ASP A 1 105 ? 5.718 2.306 -6.371 1.00 91.00 105 ASP A N 1
ATOM 797 C CA . ASP A 1 105 ? 5.937 2.015 -7.794 1.00 91.00 105 ASP A CA 1
ATOM 798 C C . ASP A 1 105 ? 5.898 3.301 -8.632 1.00 91.00 105 ASP A C 1
ATOM 800 O O . ASP A 1 105 ? 6.778 3.540 -9.461 1.00 91.00 105 ASP A O 1
ATOM 804 N N . ALA A 1 106 ? 4.925 4.181 -8.369 1.00 93.25 106 ALA A N 1
ATOM 805 C CA . ALA A 1 106 ? 4.810 5.462 -9.062 1.00 93.25 106 ALA A CA 1
ATOM 806 C C . ALA A 1 106 ? 6.035 6.361 -8.833 1.00 93.25 106 ALA A C 1
ATOM 808 O O . ALA A 1 106 ? 6.560 6.955 -9.779 1.00 93.25 106 ALA A O 1
ATOM 809 N N . ILE A 1 107 ? 6.514 6.464 -7.590 1.00 93.38 107 ILE A N 1
ATOM 810 C CA . ILE A 1 107 ? 7.681 7.286 -7.262 1.00 93.38 107 ILE A CA 1
ATOM 811 C C . ILE A 1 107 ? 8.964 6.644 -7.802 1.00 93.38 107 ILE A C 1
ATOM 813 O O . ILE A 1 107 ? 9.793 7.353 -8.362 1.00 93.38 107 ILE A O 1
ATOM 817 N N . GLY A 1 108 ? 9.120 5.323 -7.703 1.00 90.25 108 GLY A N 1
ATOM 818 C CA . GLY A 1 108 ? 10.270 4.599 -8.246 1.00 90.25 108 GLY A CA 1
ATOM 819 C C . GLY A 1 108 ? 10.390 4.753 -9.764 1.00 90.25 108 GLY A C 1
ATOM 820 O O . GLY A 1 108 ? 11.460 5.102 -10.270 1.00 90.25 108 GLY A O 1
ATOM 821 N N . ALA A 1 109 ? 9.278 4.595 -10.489 1.00 89.06 109 ALA A N 1
ATOM 822 C CA . ALA A 1 109 ? 9.212 4.867 -11.925 1.00 89.06 109 ALA A CA 1
ATOM 823 C C . ALA A 1 109 ? 9.535 6.339 -12.234 1.00 89.06 109 ALA A C 1
ATOM 825 O O . ALA A 1 109 ? 10.318 6.644 -13.129 1.00 89.06 109 ALA A O 1
ATOM 826 N N . SER A 1 110 ? 8.989 7.274 -11.453 1.00 92.00 110 SER A N 1
ATOM 827 C CA . SER A 1 110 ? 9.257 8.704 -11.649 1.00 92.00 110 SER A CA 1
ATOM 828 C C . SER A 1 110 ? 10.731 9.061 -11.425 1.00 92.00 110 SER A C 1
ATOM 830 O O . SER A 1 110 ? 11.295 9.835 -12.194 1.00 92.00 110 SER A O 1
ATOM 832 N N . LEU A 1 111 ? 11.377 8.488 -10.406 1.00 90.94 111 LEU A N 1
ATOM 833 C CA . LEU A 1 111 ? 12.795 8.708 -10.110 1.00 90.94 111 LEU A CA 1
ATOM 834 C C . LEU A 1 111 ? 13.700 8.122 -11.195 1.00 90.94 111 LEU A C 1
ATOM 836 O O . LEU A 1 111 ? 14.646 8.782 -11.620 1.00 90.94 111 LEU A O 1
ATOM 840 N N . THR A 1 112 ? 13.391 6.916 -11.673 1.00 88.69 112 THR A N 1
ATOM 841 C CA . THR A 1 112 ? 14.145 6.285 -12.766 1.00 88.69 112 THR A CA 1
ATOM 842 C C . THR A 1 112 ? 14.019 7.080 -14.065 1.00 88.69 112 THR A C 1
ATOM 844 O O . THR A 1 112 ? 15.036 7.388 -14.682 1.00 88.69 112 THR A O 1
ATOM 847 N N . LEU A 1 113 ? 12.813 7.518 -14.447 1.00 90.50 113 LEU A N 1
ATOM 848 C CA . LEU A 1 113 ? 12.633 8.412 -15.599 1.00 90.50 113 LEU A CA 1
ATOM 849 C C . LEU A 1 113 ? 13.335 9.767 -15.416 1.00 90.50 113 LEU A C 1
ATOM 851 O O . LEU A 1 113 ? 13.962 10.263 -16.352 1.00 90.50 113 LEU A O 1
ATOM 855 N N . GLY A 1 114 ? 13.253 10.361 -14.224 1.00 90.38 114 GLY A N 1
ATOM 856 C CA . GLY A 1 114 ? 13.900 11.636 -13.916 1.00 90.38 114 GLY A CA 1
ATOM 857 C C . GLY A 1 114 ? 15.425 11.568 -14.030 1.00 90.38 114 GLY A C 1
ATOM 858 O O . GLY A 1 114 ? 16.037 12.467 -14.606 1.00 90.38 114 GLY A O 1
ATOM 859 N N . MET A 1 115 ? 16.032 10.479 -13.548 1.00 90.12 115 MET A N 1
ATOM 860 C CA . MET A 1 115 ? 17.472 10.236 -13.671 1.00 90.12 115 MET A CA 1
ATOM 861 C C . MET A 1 115 ? 17.894 10.092 -15.138 1.00 90.12 115 MET A C 1
ATOM 863 O O . MET A 1 115 ? 18.870 10.708 -15.557 1.00 90.12 115 MET A O 1
ATOM 867 N N . LEU A 1 116 ? 17.119 9.367 -15.951 1.00 90.50 116 LEU A N 1
ATOM 868 C CA . LEU A 1 116 ? 17.405 9.224 -17.384 1.00 90.50 116 LEU A CA 1
ATOM 869 C C . LEU A 1 116 ? 17.352 10.552 -18.130 1.00 90.50 116 LEU A C 1
ATOM 871 O O . LEU A 1 116 ? 18.209 10.821 -18.972 1.00 90.50 116 LEU A O 1
ATOM 875 N N . TYR A 1 117 ? 16.366 11.386 -17.801 1.00 89.88 117 TYR A N 1
ATOM 876 C CA . TYR A 1 117 ? 16.253 12.717 -18.378 1.00 89.88 117 TYR A CA 1
ATOM 877 C C . TYR A 1 117 ? 17.450 13.598 -17.996 1.00 89.88 117 TYR A C 1
ATOM 879 O O . TYR A 1 117 ? 18.007 14.280 -18.854 1.00 89.88 117 TYR A O 1
ATOM 887 N N . ALA A 1 118 ? 17.887 13.545 -16.733 1.00 93.56 118 ALA A N 1
ATOM 888 C CA . ALA A 1 118 ? 19.053 14.288 -16.258 1.00 93.56 118 ALA A CA 1
ATOM 889 C C . ALA A 1 118 ? 20.360 13.844 -16.942 1.00 93.56 118 ALA A C 1
ATOM 891 O O . ALA A 1 118 ? 21.205 14.680 -17.252 1.00 93.56 118 ALA A O 1
ATOM 892 N N . GLU A 1 119 ? 20.508 12.548 -17.226 1.00 92.00 119 GLU A N 1
ATOM 893 C CA . GLU A 1 119 ? 21.671 11.981 -17.923 1.00 92.00 119 GLU A CA 1
ATOM 894 C C . GLU A 1 119 ? 21.581 12.048 -19.459 1.00 92.00 119 GLU A C 1
ATOM 896 O O . GLU A 1 119 ? 22.503 11.607 -20.144 1.00 92.00 119 GLU A O 1
ATOM 901 N N . GLN A 1 120 ? 20.482 12.574 -20.015 1.00 89.81 120 GLN A N 1
ATOM 902 C CA . GLN A 1 120 ? 20.195 12.599 -21.459 1.00 89.81 120 GLN A CA 1
ATOM 903 C C . GLN A 1 120 ? 20.241 11.210 -22.129 1.00 89.81 120 GLN A C 1
ATOM 905 O O . GLN A 1 120 ? 20.532 11.084 -23.321 1.00 89.81 120 GLN A O 1
ATOM 910 N N . ARG A 1 121 ? 19.934 10.144 -21.380 1.00 87.50 121 ARG A N 1
ATOM 911 C CA . ARG A 1 121 ? 19.851 8.779 -21.917 1.00 87.50 121 ARG A CA 1
ATOM 912 C C . ARG A 1 121 ? 18.450 8.496 -22.453 1.00 87.50 121 ARG A C 1
ATOM 914 O O . ARG A 1 121 ? 17.446 8.912 -21.881 1.00 87.50 121 ARG A O 1
ATOM 921 N N . THR A 1 122 ? 18.362 7.745 -23.548 1.00 85.25 122 THR A N 1
ATOM 922 C CA . THR A 1 122 ? 17.070 7.308 -24.099 1.00 85.25 122 THR A CA 1
ATOM 923 C C . THR A 1 122 ? 16.523 6.118 -23.309 1.00 85.25 122 THR A C 1
ATOM 925 O O . THR A 1 122 ? 17.293 5.275 -22.846 1.00 85.25 122 THR A O 1
ATOM 928 N N . LEU A 1 123 ? 15.193 5.983 -23.200 1.00 79.75 123 LEU A N 1
ATOM 929 C CA . LEU A 1 123 ? 14.579 4.814 -22.545 1.00 79.75 123 LEU A CA 1
ATOM 930 C C . LEU A 1 123 ? 15.012 3.492 -23.204 1.00 79.75 123 LEU A C 1
ATOM 932 O O . LEU A 1 123 ? 15.165 2.487 -22.518 1.00 79.75 123 LEU A O 1
ATOM 936 N N . ALA A 1 124 ? 15.279 3.501 -24.513 1.00 80.62 124 ALA A N 1
ATOM 937 C CA . ALA A 1 124 ? 15.772 2.336 -25.246 1.00 80.62 124 ALA A CA 1
ATOM 938 C C . ALA A 1 124 ? 17.106 1.802 -24.689 1.00 80.62 124 ALA A C 1
ATOM 940 O O . ALA A 1 124 ? 17.347 0.603 -24.747 1.00 80.62 124 ALA A O 1
ATOM 941 N N . SER A 1 125 ? 17.945 2.659 -24.094 1.00 77.44 125 SER A N 1
ATOM 942 C CA . SER A 1 125 ? 19.188 2.222 -23.443 1.00 77.44 125 SER A CA 1
ATOM 943 C C . SER A 1 125 ? 18.953 1.396 -22.172 1.00 77.44 125 SER A C 1
ATOM 945 O O . SER A 1 125 ? 19.792 0.564 -21.842 1.00 77.44 125 SER A O 1
ATOM 947 N N . LEU A 1 126 ? 17.810 1.576 -21.494 1.00 75.00 126 LEU A N 1
ATOM 948 C CA . LEU A 1 126 ? 17.433 0.796 -20.310 1.00 75.00 126 LEU A CA 1
ATOM 949 C C . LEU A 1 126 ? 16.908 -0.593 -20.679 1.00 75.00 126 LEU A C 1
ATOM 951 O O . LEU A 1 126 ? 17.165 -1.564 -19.976 1.00 75.00 126 LEU A O 1
ATOM 955 N N . TYR A 1 127 ? 16.160 -0.668 -21.781 1.00 73.69 127 TYR A N 1
ATOM 956 C CA . TYR A 1 127 ? 15.523 -1.900 -22.239 1.00 73.69 127 TYR A CA 1
ATOM 957 C C . TYR A 1 127 ? 16.361 -2.665 -23.271 1.00 73.69 127 TYR A C 1
ATOM 959 O O . TYR A 1 127 ? 16.051 -3.817 -23.540 1.00 73.69 127 TYR A O 1
ATOM 967 N N . GLY A 1 128 ? 17.431 -2.078 -23.820 1.00 80.06 128 GLY A N 1
ATOM 968 C CA . GLY A 1 128 ? 18.395 -2.739 -24.705 1.00 80.06 128 GLY A CA 1
ATOM 969 C C . GLY A 1 128 ? 17.741 -3.660 -25.744 1.00 80.06 128 GLY A C 1
ATOM 970 O O . GLY A 1 128 ? 16.884 -3.239 -26.517 1.00 80.06 128 GLY A O 1
ATOM 971 N N . SER A 1 129 ? 18.141 -4.934 -25.730 1.00 74.56 129 SER A N 1
ATOM 972 C CA . SER A 1 129 ? 17.536 -6.038 -26.489 1.00 74.56 129 SER A CA 1
ATOM 973 C C . SER A 1 129 ? 16.712 -6.974 -25.592 1.00 74.56 129 SER A C 1
ATOM 975 O O . SER A 1 129 ? 16.741 -8.194 -25.765 1.00 74.56 129 SER A O 1
ATOM 977 N N . TYR A 1 130 ? 16.051 -6.431 -24.571 1.00 78.19 130 TYR A N 1
ATOM 978 C CA . TYR A 1 130 ? 15.257 -7.207 -23.629 1.00 78.19 130 TYR A CA 1
ATOM 979 C C . TYR A 1 130 ? 13.996 -7.736 -24.311 1.00 78.19 130 TYR A C 1
ATOM 981 O O . TYR A 1 130 ? 13.170 -6.968 -24.806 1.00 78.19 130 TYR A O 1
ATOM 989 N N . ILE A 1 131 ? 13.852 -9.058 -24.345 1.00 79.88 131 ILE A N 1
ATOM 990 C CA . ILE A 1 131 ? 12.671 -9.732 -24.881 1.00 79.88 131 ILE A CA 1
ATOM 991 C C . ILE A 1 131 ? 11.788 -10.059 -23.673 1.00 79.88 131 ILE A C 1
ATOM 993 O O . ILE A 1 131 ? 12.223 -10.856 -22.839 1.00 79.88 131 ILE A O 1
ATOM 997 N N . PRO A 1 132 ? 10.585 -9.461 -23.551 1.00 80.62 132 PRO A N 1
ATOM 998 C CA . PRO A 1 132 ? 9.713 -9.699 -22.411 1.00 80.62 132 PRO A CA 1
ATOM 999 C C . PRO A 1 132 ? 9.427 -11.189 -22.267 1.00 80.62 132 PRO A C 1
ATOM 1001 O O . PRO A 1 132 ? 8.926 -11.839 -23.189 1.00 80.62 132 PRO A O 1
ATOM 1004 N N . SER A 1 133 ? 9.754 -11.725 -21.102 1.00 85.12 133 SER A N 1
ATOM 1005 C CA . SER A 1 133 ? 9.501 -13.111 -20.757 1.00 85.12 133 SER A CA 1
ATOM 1006 C C . SER A 1 133 ? 8.173 -13.242 -20.014 1.00 85.12 133 SER A C 1
ATOM 1008 O O . SER A 1 133 ? 7.611 -12.276 -19.492 1.00 85.12 133 SER A O 1
ATOM 1010 N N . LEU A 1 134 ? 7.673 -14.472 -19.904 1.00 84.69 134 LEU A N 1
ATOM 1011 C CA . LEU A 1 134 ? 6.474 -14.757 -19.113 1.00 84.69 134 LEU A CA 1
ATOM 1012 C C . LEU A 1 134 ? 6.660 -14.390 -17.625 1.00 84.69 134 LEU A C 1
ATOM 1014 O O . LEU A 1 134 ? 5.690 -14.083 -16.935 1.00 84.69 134 LEU A O 1
ATOM 1018 N N . VAL A 1 135 ? 7.909 -14.370 -17.148 1.00 79.38 135 VAL A N 1
ATOM 1019 C CA . VAL A 1 135 ? 8.268 -14.011 -15.770 1.00 79.38 135 VAL A CA 1
ATOM 1020 C C . VAL A 1 135 ? 8.063 -12.517 -15.506 1.00 79.38 135 VAL A C 1
ATOM 1022 O O . VAL A 1 135 ? 7.596 -12.166 -14.426 1.00 79.38 135 VAL A O 1
ATOM 1025 N N . ASP A 1 136 ? 8.313 -11.646 -16.486 1.00 77.81 136 ASP A N 1
ATOM 1026 C CA . ASP A 1 136 ? 8.129 -10.191 -16.340 1.00 77.81 136 ASP A CA 1
ATOM 1027 C C . ASP A 1 136 ? 6.661 -9.813 -16.172 1.00 77.81 136 ASP A C 1
ATOM 1029 O O . ASP A 1 136 ? 6.289 -9.004 -15.321 1.00 77.81 136 ASP A O 1
ATOM 1033 N N . VAL A 1 137 ? 5.804 -10.460 -16.963 1.00 82.38 137 VAL A N 1
ATOM 1034 C CA . VAL A 1 137 ? 4.353 -10.284 -16.868 1.00 82.38 137 VAL A CA 1
ATOM 1035 C C . VAL A 1 137 ? 3.846 -10.814 -15.526 1.00 82.38 137 VAL A C 1
ATOM 1037 O O . VAL A 1 137 ? 2.998 -10.189 -14.887 1.00 82.38 137 VAL A O 1
ATOM 1040 N N . LEU A 1 138 ? 4.390 -11.945 -15.066 1.00 83.75 138 LEU A N 1
ATOM 1041 C CA . LEU A 1 138 ? 4.026 -12.529 -13.779 1.00 83.75 138 LEU A CA 1
ATOM 1042 C C . LEU A 1 138 ? 4.469 -11.644 -12.603 1.00 83.75 138 LEU A C 1
ATOM 1044 O O . LEU A 1 138 ? 3.697 -11.462 -11.666 1.00 83.75 138 LEU A O 1
ATOM 1048 N N . MET A 1 139 ? 5.659 -11.040 -12.671 1.00 77.19 139 MET A N 1
ATOM 1049 C CA . MET A 1 139 ? 6.173 -10.089 -11.675 1.00 77.19 139 MET A CA 1
ATOM 1050 C C . MET A 1 139 ? 5.229 -8.900 -11.465 1.00 77.19 139 MET A C 1
ATOM 1052 O O . MET A 1 139 ? 4.968 -8.526 -10.322 1.00 77.19 139 MET A O 1
ATOM 1056 N N . TYR A 1 140 ? 4.629 -8.369 -12.535 1.00 81.31 140 TYR A N 1
ATOM 1057 C CA . TYR A 1 140 ? 3.665 -7.268 -12.426 1.00 81.31 140 TYR A CA 1
ATOM 1058 C C . TYR A 1 140 ? 2.390 -7.658 -11.653 1.00 81.31 140 TYR A C 1
ATOM 1060 O O . TYR A 1 140 ? 1.818 -6.850 -10.921 1.00 81.31 140 TYR A O 1
ATOM 1068 N N . LEU A 1 141 ? 1.960 -8.920 -11.758 1.00 84.12 141 LEU A N 1
ATOM 1069 C CA . LEU A 1 141 ? 0.803 -9.451 -11.026 1.00 84.12 141 LEU A CA 1
ATOM 1070 C C . LEU A 1 141 ? 1.111 -9.755 -9.552 1.00 84.12 141 LEU A C 1
ATOM 1072 O O . LEU A 1 141 ? 0.195 -9.796 -8.729 1.00 84.12 141 LEU A O 1
ATOM 1076 N N . ILE A 1 142 ? 2.381 -9.951 -9.192 1.00 85.50 142 ILE A N 1
ATOM 1077 C CA . ILE A 1 142 ? 2.785 -10.287 -7.820 1.00 85.50 142 ILE A CA 1
ATOM 1078 C C . ILE A 1 142 ? 2.654 -9.074 -6.884 1.00 85.50 142 ILE A C 1
ATOM 1080 O O . ILE A 1 142 ? 2.271 -9.250 -5.726 1.00 85.50 142 ILE A O 1
ATOM 1084 N N . SER A 1 143 ? 2.881 -7.844 -7.356 1.00 87.19 143 SER A N 1
ATOM 1085 C CA . SER A 1 143 ? 2.760 -6.621 -6.538 1.00 87.19 143 SER A CA 1
ATOM 1086 C C . SER A 1 143 ? 1.385 -6.445 -5.866 1.00 87.19 143 SER A C 1
ATOM 1088 O O . SER A 1 143 ? 1.335 -6.352 -4.637 1.00 87.19 143 SER A O 1
ATOM 1090 N N . PRO A 1 144 ? 0.241 -6.465 -6.581 1.00 89.06 144 PRO A N 1
ATOM 1091 C CA . PRO A 1 144 ? -1.063 -6.328 -5.931 1.00 89.06 144 PRO A CA 1
ATOM 1092 C C . PRO A 1 144 ? -1.385 -7.513 -5.009 1.00 89.06 144 PRO A C 1
ATOM 1094 O O . PRO A 1 144 ? -1.945 -7.325 -3.930 1.00 89.06 144 PRO A O 1
ATOM 1097 N N . VAL A 1 145 ? -1.000 -8.736 -5.384 1.00 91.81 145 VAL A N 1
ATOM 1098 C CA . VAL A 1 145 ? -1.238 -9.930 -4.556 1.00 91.81 145 VAL A CA 1
ATOM 1099 C C . VAL A 1 145 ? -0.456 -9.842 -3.242 1.00 91.81 145 VAL A C 1
ATOM 1101 O O . VAL A 1 145 ? -1.017 -10.058 -2.166 1.00 91.81 145 VAL A O 1
ATOM 1104 N N . THR A 1 146 ? 0.820 -9.457 -3.307 1.00 91.56 146 THR A N 1
ATOM 1105 C CA . THR A 1 146 ? 1.670 -9.281 -2.122 1.00 91.56 146 THR A CA 1
ATOM 1106 C C . THR A 1 146 ? 1.203 -8.127 -1.243 1.00 91.56 146 THR A C 1
ATOM 1108 O O . THR A 1 146 ? 1.244 -8.269 -0.024 1.00 91.56 146 THR A O 1
ATOM 1111 N N . ALA A 1 147 ? 0.662 -7.047 -1.812 1.00 92.56 147 ALA A N 1
ATOM 1112 C CA . ALA A 1 147 ? 0.066 -5.958 -1.042 1.00 92.56 147 ALA A CA 1
ATOM 1113 C C . ALA A 1 147 ? -1.153 -6.417 -0.214 1.00 92.56 147 ALA A C 1
ATOM 1115 O O . ALA A 1 147 ? -1.269 -6.068 0.962 1.00 92.56 147 ALA A O 1
ATOM 1116 N N . ILE A 1 148 ? -2.039 -7.253 -0.774 1.00 93.62 148 ILE A N 1
ATOM 1117 C CA . ILE A 1 148 ? -3.175 -7.819 -0.017 1.00 93.62 148 ILE A CA 1
ATOM 1118 C C . ILE A 1 148 ? -2.666 -8.697 1.129 1.00 93.62 148 ILE A C 1
ATOM 1120 O O . ILE A 1 148 ? -3.139 -8.580 2.262 1.00 93.62 148 ILE A O 1
ATOM 1124 N N . ILE A 1 149 ? -1.685 -9.555 0.842 1.00 93.62 149 ILE A N 1
ATOM 1125 C CA . ILE A 1 149 ? -1.077 -10.444 1.836 1.00 93.62 149 ILE A CA 1
ATOM 1126 C C . ILE A 1 149 ? -0.404 -9.624 2.946 1.00 93.62 149 ILE A C 1
ATOM 1128 O O . ILE A 1 149 ? -0.616 -9.911 4.123 1.00 93.62 149 ILE A O 1
ATOM 1132 N N . ALA A 1 150 ? 0.335 -8.567 2.598 1.00 93.06 150 ALA A N 1
ATOM 1133 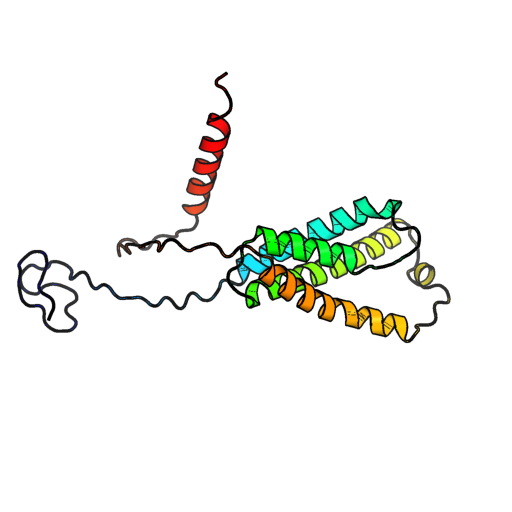C CA . ALA A 1 150 ? 0.974 -7.659 3.548 1.00 93.06 150 ALA A CA 1
ATOM 1134 C C . ALA A 1 150 ? -0.054 -6.977 4.457 1.00 93.06 150 ALA A C 1
ATOM 1136 O O . ALA A 1 150 ? 0.118 -6.958 5.675 1.00 93.06 150 ALA A O 1
ATOM 1137 N N . GLY A 1 151 ? -1.154 -6.474 3.887 1.00 92.56 151 GLY A N 1
ATOM 1138 C CA . GLY A 1 151 ? -2.247 -5.878 4.655 1.00 92.56 151 GLY A CA 1
ATOM 1139 C C . GLY A 1 151 ? -2.908 -6.883 5.603 1.00 92.56 151 GLY A C 1
ATOM 1140 O O . GLY A 1 151 ? -3.154 -6.569 6.769 1.00 92.56 151 GLY A O 1
ATOM 1141 N N . TYR A 1 152 ? -3.141 -8.114 5.138 1.00 93.69 152 TYR A N 1
ATOM 1142 C CA . TYR A 1 152 ? -3.722 -9.182 5.954 1.00 93.69 152 TYR A CA 1
ATOM 1143 C C . TYR A 1 152 ? -2.808 -9.587 7.116 1.00 93.69 152 TYR A C 1
ATOM 1145 O O . TYR A 1 152 ? -3.244 -9.609 8.269 1.00 93.69 152 TYR A O 1
ATOM 1153 N N . ILE A 1 153 ? -1.534 -9.873 6.827 1.00 92.94 153 ILE A N 1
ATOM 1154 C CA . ILE A 1 153 ? -0.529 -10.261 7.823 1.00 92.94 153 ILE A CA 1
ATOM 1155 C C . ILE A 1 153 ? -0.303 -9.109 8.806 1.00 92.94 153 ILE A C 1
ATOM 1157 O O . ILE A 1 153 ? -0.394 -9.310 10.016 1.00 92.94 153 ILE A O 1
ATOM 1161 N N . GLY A 1 154 ? -0.098 -7.890 8.306 1.00 89.31 154 GLY A N 1
ATOM 1162 C CA . GLY A 1 154 ? 0.110 -6.695 9.121 1.00 89.31 154 GLY A CA 1
ATOM 1163 C C . GLY A 1 154 ? -1.047 -6.431 10.083 1.00 89.31 154 GLY A C 1
ATOM 1164 O O . GLY A 1 154 ? -0.814 -6.155 11.259 1.00 89.31 154 GLY A O 1
ATOM 1165 N N . PHE A 1 155 ? -2.295 -6.596 9.631 1.00 89.81 155 PHE A N 1
ATOM 1166 C CA . PHE A 1 155 ? -3.473 -6.498 10.498 1.00 89.81 155 PHE A CA 1
ATOM 1167 C C . PHE A 1 155 ? -3.483 -7.575 11.588 1.00 89.81 155 PHE A C 1
ATOM 1169 O O . PHE A 1 155 ? -3.774 -7.284 12.746 1.00 89.81 155 PHE A O 1
ATOM 1176 N N . ARG A 1 156 ? -3.135 -8.817 11.229 1.00 87.94 156 ARG A N 1
ATOM 1177 C CA . ARG A 1 156 ? -3.080 -9.963 12.150 1.00 87.94 156 ARG A CA 1
ATOM 1178 C C . ARG A 1 156 ? -2.024 -9.794 13.244 1.00 87.94 156 ARG A C 1
ATOM 1180 O O . ARG A 1 156 ? -2.242 -10.278 14.353 1.00 87.94 156 ARG A O 1
ATOM 1187 N N . LEU A 1 157 ? -0.902 -9.148 12.929 1.00 86.00 157 LEU A N 1
ATOM 1188 C CA . LEU A 1 157 ? 0.183 -8.860 13.873 1.00 86.00 157 LEU A CA 1
ATOM 1189 C C . LEU A 1 157 ? -0.083 -7.604 14.720 1.00 86.00 1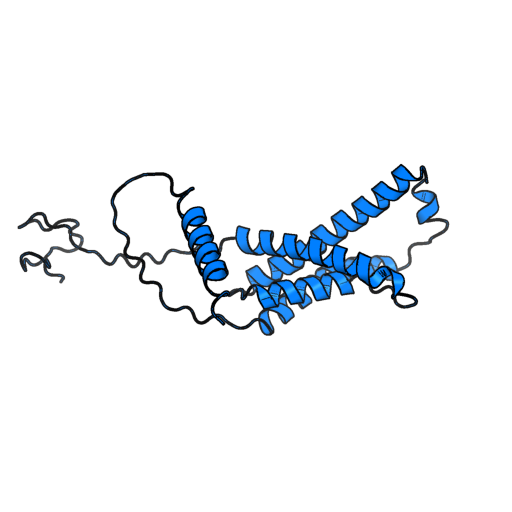57 LEU A C 1
ATOM 1191 O O . LEU A 1 157 ? 0.489 -7.468 15.801 1.00 86.00 157 LEU A O 1
ATOM 1195 N N . SER A 1 158 ? -0.913 -6.676 14.237 1.00 81.06 158 SER A N 1
ATOM 1196 C CA . SER A 1 158 ? -1.119 -5.378 14.881 1.00 81.06 158 SER A CA 1
ATOM 1197 C C . SER A 1 158 ? -1.795 -5.525 16.257 1.00 81.06 158 SER A C 1
ATOM 1199 O O . SER A 1 158 ? -2.829 -6.192 16.381 1.00 81.06 158 SER A O 1
ATOM 1201 N N . PRO A 1 159 ? -1.260 -4.897 17.322 1.00 72.25 159 PRO A N 1
ATOM 1202 C CA . PRO A 1 159 ? -1.845 -4.997 18.651 1.00 72.25 159 PRO A CA 1
ATOM 1203 C C . PRO A 1 159 ? -3.183 -4.251 18.702 1.00 72.25 159 PRO A C 1
ATOM 1205 O O . PRO A 1 159 ? -3.248 -3.025 18.573 1.00 72.25 159 PRO A O 1
ATOM 1208 N N . LYS A 1 160 ? -4.270 -4.995 18.940 1.00 67.75 160 LYS A N 1
ATOM 1209 C CA . LYS A 1 160 ? -5.629 -4.447 19.032 1.00 67.75 160 LYS A CA 1
ATOM 1210 C C . LYS A 1 160 ? -5.722 -3.480 20.218 1.00 67.75 160 LYS A C 1
ATOM 1212 O O . LYS A 1 160 ? -5.677 -3.886 21.379 1.00 67.75 160 LYS A O 1
ATOM 1217 N N . LYS A 1 161 ? -5.847 -2.180 19.937 1.00 59.97 161 LYS A N 1
ATOM 1218 C CA . LYS A 1 161 ? -6.043 -1.147 20.964 1.00 59.97 161 LYS A CA 1
ATOM 1219 C C . LYS A 1 161 ? -7.391 -1.390 21.659 1.00 59.97 161 LYS A C 1
ATOM 1221 O O . LYS A 1 161 ? -8.428 -1.292 21.008 1.00 59.97 161 LYS A O 1
ATOM 1226 N N . ARG A 1 162 ? -7.387 -1.705 22.963 1.00 49.03 162 ARG A N 1
ATOM 1227 C CA . ARG A 1 162 ? -8.605 -1.671 23.794 1.00 49.03 162 ARG A CA 1
ATOM 1228 C C . ARG A 1 162 ? -9.141 -0.241 23.767 1.00 49.03 162 ARG A C 1
ATOM 1230 O O . ARG A 1 162 ? -8.446 0.689 24.168 1.00 49.03 162 ARG A O 1
ATOM 1237 N N . GLU A 1 163 ? -10.337 -0.063 23.229 1.00 54.72 163 GLU A N 1
ATOM 1238 C CA . GLU A 1 163 ? -11.052 1.203 23.309 1.00 54.72 163 GLU A CA 1
ATOM 1239 C C . GLU A 1 163 ? -11.553 1.371 24.743 1.00 54.72 163 GLU A C 1
ATOM 1241 O O . GLU A 1 163 ? -12.391 0.599 25.205 1.00 54.72 163 GLU A O 1
ATOM 1246 N N . GLU A 1 164 ? -11.036 2.363 25.465 1.00 48.00 164 GLU A N 1
ATOM 1247 C CA . GLU A 1 164 ? -11.784 2.908 26.594 1.00 48.00 164 GLU A CA 1
ATOM 1248 C C . GLU A 1 164 ? -12.983 3.670 26.015 1.00 48.00 164 GLU A C 1
ATOM 1250 O O . GLU A 1 164 ? -12.790 4.495 25.112 1.00 48.00 164 GLU A O 1
ATOM 1255 N N . PRO A 1 165 ? -14.218 3.396 26.471 1.00 42.72 165 PRO A N 1
ATOM 1256 C CA . PRO A 1 165 ? -15.399 4.065 25.953 1.00 42.72 165 PRO A CA 1
ATOM 1257 C C . PRO A 1 165 ? -15.331 5.550 26.316 1.00 42.72 165 PRO A C 1
ATOM 1259 O O . PRO A 1 165 ? -15.612 5.960 27.443 1.00 42.72 165 PRO A O 1
ATOM 1262 N N . LEU A 1 166 ? -14.947 6.370 25.341 1.00 45.84 166 LEU A N 1
ATOM 1263 C CA . LEU A 1 166 ? -15.013 7.821 25.429 1.00 45.84 166 LEU A CA 1
ATOM 1264 C C . LEU A 1 166 ? -16.494 8.217 25.438 1.00 45.84 166 LEU A C 1
ATOM 1266 O O . LEU A 1 166 ? -17.143 8.292 24.397 1.00 45.84 166 LEU A O 1
ATOM 1270 N N . ARG A 1 167 ? -17.041 8.449 26.636 1.00 37.75 167 ARG A N 1
ATOM 1271 C CA . ARG A 1 167 ? -18.355 9.077 26.816 1.00 37.75 167 ARG A CA 1
ATOM 1272 C C . ARG A 1 167 ? -18.265 10.522 26.331 1.00 37.75 167 ARG A C 1
ATOM 1274 O O . ARG A 1 167 ? -17.858 11.415 27.070 1.00 37.75 167 ARG A O 1
ATOM 1281 N N . VAL A 1 168 ? -18.603 10.747 25.067 1.00 41.75 168 VAL A N 1
ATOM 1282 C CA . VAL A 1 168 ? -18.727 12.092 24.505 1.00 41.75 168 VAL A CA 1
ATOM 1283 C C . VAL A 1 168 ? -20.049 12.684 24.992 1.00 41.75 168 VAL A C 1
ATOM 1285 O O . VAL A 1 168 ? -21.118 12.288 24.536 1.00 41.75 168 VAL A O 1
ATOM 1288 N N . TYR A 1 169 ? -19.984 13.638 25.919 1.00 38.88 169 TYR A N 1
ATOM 1289 C CA . TYR A 1 169 ? -21.124 14.497 26.239 1.00 38.88 169 TYR A CA 1
ATOM 1290 C C . TYR A 1 169 ? -21.290 15.519 25.109 1.00 38.88 169 TYR A C 1
ATOM 1292 O O . TYR A 1 169 ? -20.531 16.485 25.014 1.00 38.88 169 TYR A O 1
ATOM 1300 N N . VAL A 1 170 ? -22.264 15.298 24.225 1.00 42.00 170 VAL A N 1
ATOM 1301 C CA . VAL A 1 170 ? -22.654 16.285 23.211 1.00 42.00 170 VAL A CA 1
ATOM 1302 C C . VAL A 1 170 ? -23.431 17.395 23.916 1.00 42.00 170 VAL A C 1
ATOM 1304 O O . VAL A 1 170 ? -24.591 17.224 24.278 1.00 42.00 170 VAL A O 1
ATOM 1307 N N . ARG A 1 171 ? -22.783 18.541 24.138 1.00 37.16 171 ARG A N 1
ATOM 1308 C CA . ARG A 1 171 ? -23.457 19.782 24.530 1.00 37.16 171 ARG A CA 1
ATOM 1309 C C . ARG A 1 171 ? -23.866 20.496 23.244 1.00 37.16 171 ARG A C 1
ATOM 1311 O O . ARG A 1 171 ? -23.020 21.097 22.587 1.00 37.16 171 ARG A O 1
ATOM 1318 N N . GLU A 1 172 ? -25.136 20.391 22.857 1.00 41.78 172 GLU A N 1
ATOM 1319 C CA . GLU A 1 172 ? -25.688 21.176 21.748 1.00 41.78 172 GLU A CA 1
ATOM 1320 C C . GLU A 1 172 ? -25.706 22.656 22.144 1.00 41.78 172 GLU A C 1
ATOM 1322 O O . GLU A 1 172 ? -26.578 23.135 22.865 1.00 41.78 172 GLU A O 1
ATOM 1327 N N . GLY A 1 173 ? -24.674 23.375 21.717 1.00 37.84 173 GLY A N 1
ATOM 1328 C CA . GLY A 1 173 ? -24.553 24.811 21.888 1.00 37.84 173 GLY A CA 1
ATOM 1329 C C . GLY A 1 173 ? -23.395 25.338 21.056 1.00 37.84 173 GLY A C 1
ATOM 1330 O O . GLY A 1 173 ? -22.240 25.180 21.438 1.00 37.84 173 GLY A O 1
ATOM 1331 N N . GLY A 1 174 ? -23.723 25.979 19.934 1.00 33.19 174 GLY A N 1
ATOM 1332 C CA . GLY A 1 174 ? -22.792 26.794 19.155 1.00 33.19 174 GLY A CA 1
ATOM 1333 C C . GLY A 1 174 ? -22.356 26.167 17.835 1.00 33.19 174 GLY A C 1
ATOM 1334 O O . GLY A 1 174 ? -21.443 25.350 17.780 1.00 33.19 174 GLY A O 1
ATOM 1335 N N . PHE A 1 175 ? -22.984 26.623 16.753 1.00 40.97 175 PHE A N 1
ATOM 1336 C CA . PHE A 1 175 ? -22.475 26.493 15.393 1.00 40.97 175 PHE A CA 1
ATOM 1337 C C . PHE A 1 175 ? -21.181 27.324 15.286 1.00 40.97 175 PHE A C 1
ATOM 1339 O O . PHE A 1 175 ? -21.215 28.545 15.421 1.00 40.97 175 PHE A O 1
ATOM 1346 N N . GLY A 1 176 ? -20.035 26.670 15.098 1.00 34.91 176 GLY A N 1
ATOM 1347 C CA . GLY A 1 176 ? -18.736 27.318 14.902 1.00 34.91 176 GLY A CA 1
ATOM 1348 C C . GLY A 1 176 ? -17.694 26.315 14.386 1.00 34.91 176 GLY A C 1
ATOM 1349 O O . GLY A 1 176 ? -17.718 25.157 14.805 1.00 34.91 176 GLY A O 1
ATOM 1350 N N . PRO A 1 177 ? -16.801 26.699 13.454 1.00 38.47 177 PRO A N 1
ATOM 1351 C CA . PRO A 1 177 ? -15.945 25.749 12.746 1.00 38.47 177 PRO A CA 1
ATOM 1352 C C . PRO A 1 177 ? -14.853 25.163 13.659 1.00 38.47 177 PRO A C 1
ATOM 1354 O O . PRO A 1 177 ? -13.999 25.868 14.193 1.00 38.47 177 PRO A O 1
ATOM 1357 N N . THR A 1 178 ? -14.849 23.838 13.798 1.00 42.56 178 THR A N 1
ATOM 1358 C CA . THR A 1 178 ? -13.969 23.021 14.657 1.00 42.56 178 THR A CA 1
ATOM 1359 C C . THR A 1 178 ? -12.575 22.754 14.065 1.00 42.56 178 THR A C 1
ATOM 1361 O O . THR A 1 178 ? -11.927 21.765 14.402 1.00 42.56 178 THR A O 1
ATOM 1364 N N . LEU A 1 179 ? -12.062 23.643 13.210 1.00 42.62 179 LEU A N 1
ATOM 1365 C CA . LEU A 1 179 ? -10.802 23.421 12.483 1.00 42.62 179 LEU A CA 1
ATOM 1366 C C . LEU A 1 179 ? -9.530 23.691 13.310 1.00 42.62 179 LEU A C 1
ATOM 1368 O O . LEU A 1 179 ? -8.474 23.152 13.000 1.00 42.62 179 LEU A O 1
ATOM 1372 N N . PHE A 1 180 ? -9.609 24.456 14.404 1.00 39.88 180 PHE A N 1
ATOM 1373 C CA . PHE A 1 180 ? -8.410 24.897 15.141 1.00 39.88 180 PHE A CA 1
ATOM 1374 C C . PHE A 1 180 ? -8.185 24.245 16.515 1.00 39.88 180 PHE A C 1
ATOM 1376 O O . PHE A 1 180 ? -7.132 24.447 17.124 1.00 39.88 180 PHE A O 1
ATOM 1383 N N . HIS A 1 181 ? -9.120 23.435 17.028 1.00 40.16 181 HIS A N 1
ATOM 1384 C CA . HIS A 1 181 ? -8.996 22.917 18.399 1.00 40.16 181 HIS A CA 1
ATOM 1385 C C . HIS A 1 181 ? -8.079 21.683 18.515 1.00 40.16 181 HIS A C 1
ATOM 1387 O O . HIS A 1 181 ? -7.376 21.531 19.515 1.00 40.16 181 HIS A O 1
ATOM 1393 N N . ASN A 1 182 ? -7.990 20.851 17.469 1.00 38.03 182 ASN A N 1
ATOM 1394 C CA . ASN A 1 182 ? -7.156 19.639 17.495 1.00 38.03 182 ASN A CA 1
ATOM 1395 C C . ASN A 1 182 ? -5.642 19.921 17.431 1.00 38.03 182 ASN A C 1
ATOM 1397 O O . ASN A 1 182 ? -4.856 19.181 18.024 1.00 38.03 182 ASN A O 1
ATOM 1401 N N . ILE A 1 183 ? -5.216 21.030 16.815 1.00 43.69 183 ILE A N 1
ATOM 1402 C CA . ILE A 1 183 ? -3.797 21.429 16.784 1.00 43.69 183 ILE A CA 1
ATOM 1403 C C . ILE A 1 183 ? -3.312 21.846 18.182 1.00 43.69 183 ILE A C 1
ATOM 1405 O O . ILE A 1 183 ? -2.207 21.492 18.600 1.00 43.69 183 ILE A O 1
ATOM 1409 N N . LYS A 1 184 ? -4.156 22.538 18.960 1.00 34.22 184 LYS A N 1
ATOM 1410 C CA . LYS A 1 184 ? -3.774 23.061 20.282 1.00 34.22 184 LYS A CA 1
ATOM 1411 C C . LYS A 1 184 ? -3.605 21.954 21.332 1.00 34.22 184 LYS A C 1
ATOM 1413 O O . LYS A 1 184 ? -2.765 22.078 22.224 1.00 34.22 184 LYS A O 1
ATOM 1418 N N . ILE A 1 185 ? -4.355 20.857 21.207 1.00 50.84 185 ILE A N 1
ATOM 1419 C CA . ILE A 1 185 ? -4.247 19.690 22.098 1.00 50.84 185 ILE A CA 1
ATOM 1420 C C . ILE A 1 185 ? -2.977 18.881 21.784 1.00 50.84 185 ILE A C 1
ATOM 1422 O O . ILE A 1 185 ? -2.275 18.468 22.711 1.00 50.84 185 ILE A O 1
ATOM 1426 N N . SER A 1 186 ? -2.625 18.730 20.501 1.00 38.22 186 SER A N 1
ATOM 1427 C CA . SER A 1 186 ? -1.387 18.052 20.089 1.00 38.22 186 SER A CA 1
ATOM 1428 C C . SER A 1 186 ? -0.130 18.817 20.535 1.00 38.22 186 SER A C 1
ATOM 1430 O O . SER A 1 186 ? 0.808 18.223 21.065 1.00 38.22 186 SER A O 1
ATOM 1432 N N . LEU A 1 187 ? -0.147 20.154 20.451 1.00 44.41 187 LEU A N 1
ATOM 1433 C CA . LEU A 1 187 ? 0.945 21.006 20.945 1.00 44.41 187 LEU A CA 1
ATOM 1434 C C . LEU A 1 187 ? 1.085 20.994 22.474 1.00 44.41 187 LEU A C 1
ATOM 1436 O O . LEU A 1 187 ? 2.205 21.044 22.981 1.00 44.41 187 LEU A O 1
ATOM 1440 N N . LYS A 1 188 ? -0.017 20.872 23.230 1.00 38.38 188 LYS A N 1
ATOM 1441 C CA . LYS A 1 188 ? 0.063 20.716 24.692 1.00 38.38 188 LYS A CA 1
ATOM 1442 C C . LYS A 1 188 ? 0.755 19.407 25.075 1.00 38.38 188 LYS A C 1
ATOM 1444 O O . LYS A 1 188 ? 1.647 19.442 25.914 1.00 38.38 188 LYS A O 1
ATOM 1449 N N . LYS A 1 189 ? 0.423 18.282 24.427 1.00 46.72 189 LYS A N 1
ATOM 1450 C CA . LYS A 1 189 ? 1.107 16.994 24.665 1.00 46.72 189 LYS A CA 1
ATOM 1451 C C . LYS A 1 189 ? 2.603 17.051 24.348 1.00 46.72 189 LYS A C 1
ATOM 1453 O O . LYS A 1 189 ? 3.390 16.500 25.109 1.00 46.72 189 LYS A O 1
ATOM 1458 N N . PHE A 1 190 ? 2.995 17.768 23.294 1.00 43.94 190 PHE A N 1
ATOM 1459 C CA . PHE A 1 190 ? 4.409 17.946 22.952 1.00 43.94 190 PHE A CA 1
ATOM 1460 C C . PHE A 1 190 ? 5.167 18.778 24.001 1.00 43.94 190 PHE A C 1
ATOM 1462 O O . PHE A 1 190 ? 6.303 18.464 24.348 1.00 43.94 190 PHE A O 1
ATOM 1469 N N . LYS A 1 191 ? 4.515 19.795 24.582 1.00 38.16 191 LYS A N 1
ATOM 1470 C CA . LYS A 1 191 ? 5.117 20.638 25.627 1.00 38.16 191 LYS A CA 1
ATOM 1471 C C . LYS A 1 191 ? 5.323 19.898 26.957 1.00 38.16 191 LYS A C 1
ATOM 1473 O O . LYS A 1 191 ? 6.304 20.166 27.639 1.00 38.16 191 LYS A O 1
ATOM 1478 N N . TYR A 1 192 ? 4.447 18.949 27.307 1.00 45.91 192 TYR A N 1
ATOM 1479 C CA . TYR A 1 192 ? 4.614 18.123 28.514 1.00 45.91 192 TYR A CA 1
ATOM 1480 C C . TYR A 1 192 ? 5.656 17.005 28.351 1.00 45.91 192 TYR A C 1
ATOM 1482 O O . TYR A 1 192 ? 6.246 16.595 29.344 1.00 45.91 192 TYR A O 1
ATOM 1490 N N . ALA A 1 193 ? 5.930 16.547 27.124 1.00 46.09 193 ALA A N 1
ATOM 1491 C CA . ALA A 1 193 ? 6.982 15.561 26.861 1.00 46.09 193 ALA A CA 1
ATOM 1492 C C . ALA A 1 193 ? 8.399 16.164 26.938 1.00 46.09 193 ALA A C 1
ATOM 1494 O O . ALA A 1 193 ? 9.328 15.485 27.355 1.00 46.09 193 ALA A O 1
ATOM 1495 N N . LEU A 1 194 ? 8.564 17.446 26.592 1.00 47.19 194 LEU A N 1
ATOM 1496 C CA . LEU A 1 194 ? 9.865 18.130 26.635 1.00 47.19 194 LEU A CA 1
ATOM 1497 C C . LEU A 1 194 ? 10.210 18.733 28.008 1.00 47.19 194 LEU A C 1
ATOM 1499 O O . LEU A 1 194 ? 11.370 19.029 28.267 1.00 47.19 194 LEU A O 1
ATOM 1503 N N . ALA A 1 195 ? 9.230 18.896 28.902 1.00 44.66 195 ALA A N 1
ATOM 1504 C CA . ALA A 1 195 ? 9.447 19.436 30.248 1.00 44.66 195 ALA A CA 1
ATOM 1505 C C . ALA A 1 195 ? 9.768 18.362 31.312 1.00 44.66 195 ALA A C 1
ATOM 1507 O O . ALA A 1 195 ? 10.018 18.709 32.461 1.00 44.66 195 ALA A O 1
ATOM 1508 N N . GLY A 1 196 ? 9.752 17.072 30.951 1.00 39.00 196 GLY A N 1
ATOM 1509 C CA . GLY A 1 196 ? 9.969 15.948 31.873 1.00 39.00 196 GLY A CA 1
ATOM 1510 C C . GLY A 1 196 ? 11.384 15.355 31.887 1.00 39.00 196 GLY A C 1
ATOM 1511 O O . GLY A 1 196 ? 11.590 14.346 32.551 1.00 39.00 196 GLY A O 1
ATOM 1512 N N . SER A 1 197 ? 12.348 15.937 31.163 1.00 41.62 197 SER A N 1
ATOM 1513 C CA . SER A 1 197 ? 13.697 15.360 30.986 1.00 41.62 197 SER A CA 1
ATOM 1514 C C . SER A 1 197 ? 14.853 16.245 31.468 1.00 41.62 197 SER A C 1
ATOM 1516 O O . SER A 1 197 ? 15.942 16.146 30.919 1.00 41.62 197 SER A O 1
ATOM 1518 N N . TYR A 1 198 ? 14.658 17.061 32.509 1.00 39.91 198 TYR A N 1
ATOM 1519 C CA . TYR A 1 198 ? 15.773 17.680 33.246 1.00 39.91 198 TYR A CA 1
ATOM 1520 C C . TYR A 1 198 ? 15.456 17.819 34.740 1.00 39.91 198 TYR A C 1
ATOM 1522 O O . TYR A 1 198 ? 15.193 18.914 35.222 1.00 39.91 198 TYR A O 1
ATOM 1530 N N . THR A 1 199 ? 15.493 16.704 35.472 1.00 34.19 199 THR A N 1
ATOM 1531 C CA . THR A 1 199 ? 15.853 16.698 36.901 1.00 34.19 199 THR A CA 1
ATOM 1532 C C . THR A 1 199 ? 16.584 15.396 37.222 1.00 34.19 199 THR A C 1
ATOM 1534 O O . THR A 1 199 ? 15.970 14.377 37.544 1.00 34.19 199 THR A O 1
ATOM 1537 N N . SER A 1 200 ? 17.903 15.423 37.090 1.00 36.59 200 SER A N 1
ATOM 1538 C CA . SER A 1 200 ? 18.870 14.653 37.878 1.00 36.59 200 SER A CA 1
ATOM 1539 C C . SER A 1 200 ? 20.144 15.479 37.925 1.00 36.59 200 SER A C 1
ATOM 1541 O O . SER A 1 200 ? 20.496 16.025 36.854 1.00 36.59 200 SER A O 1
#

Radius of gyration: 26.98 Å; chains: 1; bounding box: 69×42×65 Å

Secondary structure (DSSP, 8-state):
-PBPTTT-PBPPTT-SB-TTT--B--------------SHHHHHHHHHHHHHHHHHHHHHGGG-SS---TTHHHHHHHHHHHHHHT-S-HHHHHHHHHHHHHHHHHHHHHHHHHHHHHTT--HHHHHTT----HHHHHHHHHHHHHHHHHHHHHHHHS-------------------TTSHHHHHHHHHHHHHHSSS---

Sequence (200 aa):
MANCSKCGFKLPEGAIFCPNCGAPVERIVEKHAISSESIEEPIRLGLIGSVLSISIMLLLSPLEQEVNLYFLPSFISALIVTYFSKIKSLRGAIIIAMTTYLFTDAIGASLTLGMLYAEQRTLASLYGSYIPSLVDVLMYLISPVTAIIAGYIGFRLSPKKREEPLRVYVREGGFGPTLFHNIKISLKKFKYALAGSYTS